Protein 6TCB (pdb70)

Radius of gyration: 16.24 Å; Cα contacts (8 Å, |Δi|>4): 296; chains: 2; bounding box: 42×34×41 Å

Sequence (188 aa):
GHMDELFEEHLEIAKKALFAQRLPYWCDVFLRPADQAFNAYLNARGQASTYLVLEGFFDPVYVPRGCDLDAVRATARARARRLREEAGLGEDALPVLLGHMMDELFEEHLEEIAKALFAQRLPYWCDVFLRPADQAFNAYLNARGQASTYLVLEGFDDPPVVYVPRRGCDLDAVRRRATARARARLREAGLGEDALPVVLL

Solvent-accessible surface area: 9559 Å² total; per-residue (Å²): 128,142,94,84,46,66,22,78,111,29,8,98,81,0,79,65,43,6,79,128,131,42,1,16,34,15,96,81,15,148,59,64,23,15,4,31,0,2,61,48,0,25,88,125,62,35,52,4,4,0,0,5,1,82,3,154,6,16,0,0,0,5,110,66,5,75,0,41,36,0,20,36,0,0,69,29,6,12,174,62,77,126,79,64,73,48,86,115,70,7,34,60,60,141,79,145,83,80,98,43,27,84,116,26,3,107,86,0,71,68,44,12,69,131,132,64,1,19,32,7,79,72,3,79,101,61,21,2,32,46,0,1,20,49,0,37,84,114,64,44,48,6,6,0,0,15,41,130,42,108,16,5,0,0,0,5,138,64,4,69,0,35,31,0,48,49,0,6,48,28,9,45,180,69,67,147,86,65,81,46,71,114,69,10,36,65,67,130

Organism: Pseudomonas aeruginosa (strain ATCC 15692 / DSM 22644 / CIP 104116 / JCM 14847 / LMG 12228 / 1C / PRS 101 / PAO1) (NCBI:txid208964)

Secondary structure (DSSP, 8-state):
--HHHHHHHHHHHHHHHHTTT--EE-----TTHHHHHHHHHHHTT--EEEEEETTTEEEEEETTS-HHHHHHHHHHHHHHHHTT--GGGS-S--/-HHHHHHHHHHHHHHHHHTTT--EE---SPTTHHHHHHHHHHHTT--EEEEE-SSS--EEEETTS-HHHHHHHHHHHHHHHHTT--GGGS-S--

Foldseek 3Di:
DDPVVVLVVVLVVQVVQVVVQFKAWDQPDDPPVLVVSQVVCVVVPFNWDWDAEPNHTIITGGPVHDVVQVNVQVVQQVVVVVVPDDPVPRDRTD/DVVVVVLVVVLVVCVVCVVVQFKDFDQPDDPPVLVVSLVVNVVVPFAWDWDDDPDRTTITGGPPHDVVQQVVQVVQQVVVVVVPDDPVPGDRTD

Nearest PDB structures (foldseek):
  6tcb-assembly1_B  TM=1.011E+00  e=1.787E-17  Pseudomonas aeruginosa PAO1
  3cuq-assembly1_B  TM=4.338E-01  e=1.292E-01  Homo sapiens
  7k55-assembly1_M  TM=5.202E-01  e=7.194E+00  Escherichia coli K-12
  2j3m-assembly1_A  TM=2.482E-01  e=8.826E+00  Enterococcus faecalis
  6tcb-assembly1_B  TM=9.597E-01  e=5.525E-16  Pseudomonas aeruginosa PAO1

Structure (mmCIF, N/CA/C/O backbone):
data_6TCB
#
_entry.id   6TCB
#
_cell.length_a   33.004
_cell.length_b   33.028
_cell.length_c   41.338
_cell.angle_alpha   93.920
_cell.angle_beta   103.170
_cell.angle_gamma   118.330
#
_symmetry.space_group_name_H-M   'P 1'
#
loop_
_entity.id
_entity.type
_entity.pdbx_description
1 polymer 'Uncharacterized protein PA2723'
2 non-polymer 'CALCIUM ION'
3 water water
#
loop_
_atom_site.group_PDB
_atom_site.id
_atom_site.type_symbol
_atom_site.label_atom_id
_atom_site.label_alt_id
_atom_site.label_comp_id
_atom_site.label_asym_id
_atom_site.label_entity_id
_atom_site.label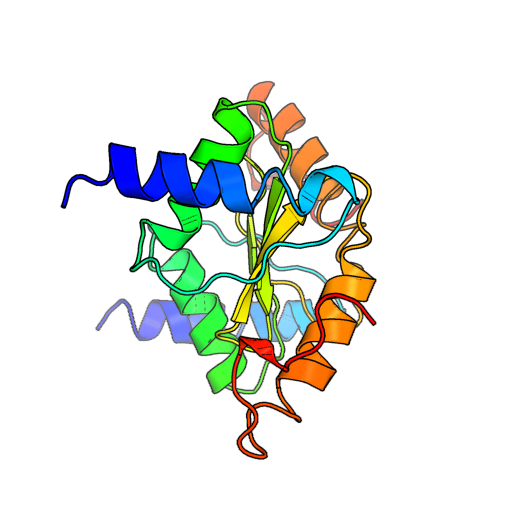_seq_id
_atom_site.pdbx_PDB_ins_code
_atom_site.Cartn_x
_atom_site.Cartn_y
_atom_site.Cartn_z
_atom_site.occupancy
_atom_site.B_iso_or_equiv
_atom_site.auth_seq_id
_atom_site.auth_comp_id
_atom_site.auth_asym_id
_atom_site.auth_atom_id
_atom_site.pdbx_PDB_model_num
ATOM 1 N N . GLY A 1 1 ? 9.175 24.927 4.383 1.00 22.00 -1 GLY A N 1
ATOM 2 C CA . GLY A 1 1 ? 7.919 24.678 3.618 1.00 18.04 -1 GLY A CA 1
ATOM 3 C C . GLY A 1 1 ? 6.679 25.068 4.393 1.00 16.54 -1 GLY A C 1
ATOM 4 O O . GLY A 1 1 ? 6.731 25.233 5.605 1.00 17.42 -1 GLY A O 1
ATOM 10 N N . HIS A 1 2 ? 5.567 25.226 3.686 1.00 16.90 0 HIS A N 1
ATOM 11 C CA . HIS A 1 2 ? 4.309 25.535 4.334 1.00 18.05 0 HIS A CA 1
ATOM 12 C C . HIS A 1 2 ? 3.708 24.282 4.950 1.00 15.95 0 HIS A C 1
ATOM 13 O O . HIS A 1 2 ? 3.675 23.207 4.337 1.00 15.03 0 HIS A O 1
ATOM 27 N N . MET A 1 3 ? 3.190 24.434 6.157 1.00 14.44 1 MET A N 1
ATOM 28 C CA . MET A 1 3 ? 2.531 23.311 6.798 1.00 14.36 1 MET A CA 1
ATOM 29 C C . MET A 1 3 ? 1.261 22.918 6.066 1.00 14.29 1 MET A C 1
ATOM 30 O O . MET A 1 3 ? 0.873 21.744 6.092 1.00 13.28 1 MET A O 1
ATOM 44 N N . ASP A 1 4 ? 0.568 23.878 5.450 1.00 16.23 2 ASP A N 1
ATOM 45 C CA . ASP A 1 4 ? -0.656 23.524 4.741 1.00 20.55 2 ASP A CA 1
ATOM 46 C C . ASP A 1 4 ? -0.360 22.510 3.643 1.00 17.47 2 ASP A C 1
ATOM 47 O O . ASP A 1 4 ? -1.086 21.523 3.495 1.00 16.34 2 ASP A O 1
ATOM 56 N N . GLU A 1 5 ? 0.737 22.704 2.906 1.00 16.69 3 GLU A N 1
ATOM 57 C CA . GLU A 1 5 ? 1.086 21.794 1.816 1.00 15.61 3 GLU A CA 1
ATOM 58 C C . GLU A 1 5 ? 1.545 20.444 2.350 1.00 13.38 3 GLU A C 1
ATOM 59 O O . GLU A 1 5 ? 1.209 19.397 1.783 1.00 12.93 3 GLU A O 1
ATOM 63 N N . LEU A 1 6 ? 2.306 20.444 3.446 1.00 12.09 4 LEU A N 1
ATOM 64 C CA . LEU A 1 6 ? 2.734 19.190 4.057 1.00 12.20 4 LEU A CA 1
ATOM 65 C C . LEU A 1 6 ? 1.528 18.378 4.505 1.00 11.34 4 LEU A C 1
ATOM 66 O O . LEU A 1 6 ? 1.435 17.172 4.239 1.00 11.69 4 LEU A O 1
ATOM 82 N N . PHE A 1 7 ? 0.586 19.034 5.180 1.00 10.24 5 PHE A N 1
ATOM 83 C CA . PHE A 1 7 ? -0.624 18.352 5.622 1.00 9.39 5 PHE A CA 1
ATOM 84 C C . PHE A 1 7 ? -1.470 17.897 4.437 1.00 9.99 5 PHE A C 1
ATOM 85 O O . PHE A 1 7 ? -2.015 16.788 4.451 1.00 10.08 5 PHE A O 1
ATOM 102 N N . GLU A 1 8 ? -1.567 18.712 3.388 1.00 10.29 6 GLU A N 1
ATOM 103 C CA . GLU A 1 8 ? -2.366 18.311 2.234 1.00 12.63 6 GLU A CA 1
ATOM 104 C C . GLU A 1 8 ? -1.800 17.066 1.566 1.00 11.18 6 GLU A C 1
ATOM 105 O O . GLU A 1 8 ? -2.548 16.151 1.193 1.00 11.54 6 GLU A O 1
ATOM 117 N N . GLU A 1 9 ? -0.485 17.016 1.379 1.00 10.48 7 GLU A N 1
ATOM 118 C CA . GLU A 1 9 ? 0.090 15.874 0.687 1.00 10.34 7 GLU A CA 1
ATOM 119 C C . GLU A 1 9 ? 0.024 14.620 1.545 1.00 10.02 7 GLU A C 1
ATOM 120 O O . GLU A 1 9 ? -0.234 13.526 1.033 1.00 10.56 7 GLU A O 1
ATOM 132 N N . HIS A 1 10 ? 0.271 14.745 2.850 1.00 9.57 8 HIS A N 1
ATOM 133 C CA . HIS A 1 10 ? 0.127 13.584 3.726 1.00 8.86 8 HIS A CA 1
ATOM 134 C C . HIS A 1 10 ? -1.325 13.152 3.853 1.00 9.09 8 HIS A C 1
ATOM 135 O O . HIS A 1 10 ? -1.587 11.961 4.037 1.00 9.21 8 HIS A O 1
ATOM 149 N N . LEU A 1 11 ? -2.275 14.074 3.688 1.00 8.69 9 LEU A N 1
ATOM 150 C CA . LEU A 1 11 ? -3.677 13.670 3.620 1.00 10.17 9 LEU A CA 1
ATOM 151 C C . LEU A 1 11 ? -3.915 12.771 2.414 1.00 10.50 9 LEU A C 1
ATOM 152 O O . LEU A 1 11 ? -4.670 11.798 2.495 1.00 9.40 9 LEU A O 1
ATOM 168 N N . GLU A 1 12 ? -3.284 13.082 1.280 1.00 11.07 10 GLU A N 1
ATOM 169 C CA . GLU A 1 12 ? -3.479 12.261 0.089 1.00 11.45 10 GLU A CA 1
ATOM 170 C C . GLU A 1 12 ? -2.894 10.869 0.284 1.00 10.75 10 GLU A C 1
ATOM 171 O O . GLU A 1 12 ? -3.471 9.873 -0.158 1.00 10.91 10 GLU A O 1
ATOM 183 N N . ILE A 1 13 ? -1.767 10.773 0.983 1.00 10.40 11 ILE A N 1
ATOM 184 C CA . ILE A 1 13 ? -1.224 9.465 1.319 1.00 10.58 11 ILE A CA 1
ATOM 185 C C . ILE A 1 13 ? -2.175 8.713 2.243 1.00 10.02 11 ILE A C 1
ATOM 186 O O . ILE A 1 13 ? -2.506 7.542 2.016 1.00 10.15 11 ILE A O 1
ATOM 202 N N . ALA A 1 14 ? -2.619 9.377 3.312 1.00 8.90 12 ALA A N 1
ATOM 203 C CA . ALA A 1 14 ? -3.576 8.771 4.225 1.00 8.65 12 ALA A CA 1
ATOM 204 C C . ALA A 1 14 ? -4.816 8.281 3.492 1.00 9.61 12 ALA A C 1
ATOM 205 O O . ALA A 1 14 ? -5.282 7.165 3.729 1.00 10.10 12 ALA A O 1
ATOM 212 N N . LYS A 1 15 ? -5.356 9.090 2.580 1.00 10.35 13 LYS A N 1
ATOM 213 C CA A LYS A 1 15 ? -6.562 8.688 1.863 0.46 12.49 13 LYS A CA 1
ATOM 214 C CA B LYS A 1 15 ? -6.564 8.685 1.867 0.54 12.56 13 LYS A CA 1
ATOM 215 C C . LYS A 1 15 ? -6.339 7.402 1.079 1.00 11.95 13 LYS A C 1
ATOM 216 O O . LYS A 1 15 ? -7.236 6.551 1.000 1.00 12.93 13 LYS A O 1
ATOM 253 N N . ALA A 1 16 ? -5.153 7.240 0.488 1.00 11.70 14 ALA A N 1
ATOM 254 C CA . ALA A 1 16 ? -4.890 6.025 -0.281 1.00 13.42 14 ALA A CA 1
ATOM 255 C C . ALA A 1 16 ? -4.927 4.795 0.611 1.00 13.46 14 ALA A C 1
ATOM 256 O O . ALA A 1 16 ? -5.401 3.730 0.199 1.00 16.06 14 ALA A O 1
ATOM 263 N N . LEU A 1 17 ? -4.406 4.911 1.826 1.00 10.50 15 LEU A N 1
ATOM 264 C CA . LEU A 1 17 ? -4.438 3.793 2.755 1.00 10.64 15 LEU A CA 1
ATOM 265 C C . LEU A 1 17 ? -5.821 3.621 3.364 1.00 10.45 15 LEU A C 1
ATOM 266 O O . LEU A 1 17 ? -6.311 2.493 3.513 1.00 10.34 15 LEU A O 1
ATOM 282 N N . PHE A 1 18 ? -6.464 4.731 3.712 1.00 10.10 16 PHE A N 1
ATOM 283 C CA . PHE A 1 18 ? -7.766 4.657 4.353 1.00 10.36 16 PHE A CA 1
ATOM 284 C C . PHE A 1 18 ? -8.800 4.048 3.413 1.00 11.10 16 PHE A C 1
ATOM 285 O O . PHE A 1 18 ? -9.779 3.454 3.871 1.00 12.20 16 PHE A O 1
ATOM 302 N N . ALA A 1 19 ? -8.607 4.196 2.101 1.00 10.90 17 ALA A N 1
ATOM 303 C CA . ALA A 1 19 ? -9.535 3.602 1.150 1.00 13.27 17 ALA A CA 1
ATOM 304 C C . ALA A 1 19 ? -9.565 2.090 1.264 1.00 14.08 17 ALA A C 1
ATOM 305 O O . ALA A 1 19 ? -10.541 1.480 0.832 1.00 15.80 17 ALA A O 1
ATOM 312 N N . GLN A 1 20 ? -8.502 1.480 1.790 1.00 11.99 18 GLN A N 1
ATOM 313 C CA . GLN A 1 20 ? -8.410 0.049 2.057 1.00 12.20 18 GLN A CA 1
ATOM 314 C C . GLN A 1 20 ? -8.598 -0.262 3.538 1.00 12.18 18 GLN A C 1
ATOM 315 O O . GLN A 1 20 ? -8.330 -1.391 3.972 1.00 12.50 18 GLN A O 1
ATOM 329 N N . ARG A 1 21 ? -9.047 0.724 4.316 1.00 10.76 19 ARG A N 1
ATOM 330 C CA . ARG A 1 21 ? -9.178 0.613 5.773 1.00 11.50 19 ARG A CA 1
ATOM 331 C C . ARG A 1 21 ? -7.869 0.186 6.431 1.00 11.46 19 ARG A C 1
ATOM 332 O O . ARG A 1 21 ? -7.851 -0.534 7.434 1.00 12.77 19 ARG A O 1
ATOM 353 N N . LEU A 1 22 ? -6.755 0.676 5.876 1.00 10.14 20 LEU A N 1
ATOM 354 C CA . LEU A 1 22 ? -5.449 0.422 6.453 1.00 9.54 20 LEU A CA 1
ATOM 355 C C . LEU A 1 22 ? -4.995 1.615 7.281 1.00 8.55 20 LEU A C 1
ATOM 356 O O . LEU A 1 22 ? -5.294 2.767 6.941 1.00 9.53 20 LEU A O 1
ATOM 372 N N . PRO A 1 23 ? -4.232 1.380 8.344 1.00 8.52 21 PRO A N 1
ATOM 373 C CA . PRO A 1 23 ? -3.675 2.496 9.114 1.00 9.03 21 PRO A CA 1
ATOM 374 C C . PRO A 1 23 ? -2.541 3.174 8.357 1.00 8.83 21 PRO A C 1
ATOM 375 O O . PRO A 1 23 ? -1.894 2.579 7.489 1.00 8.60 21 PRO A O 1
ATOM 386 N N . TYR A 1 24 ? -2.299 4.441 8.710 1.00 7.89 22 TYR A N 1
ATOM 387 C CA . TYR A 1 24 ? -1.206 5.242 8.154 1.00 7.52 22 TYR A CA 1
ATOM 388 C C . TYR A 1 24 ? -0.154 5.470 9.236 1.00 7.83 22 TYR A C 1
ATOM 389 O O . TYR A 1 24 ? -0.312 6.336 10.108 1.00 7.98 22 TYR A O 1
ATOM 407 N N . TRP A 1 25 ? 0.917 4.680 9.178 1.00 7.99 23 TRP A N 1
ATOM 408 C CA . TRP A 1 25 ? 2.060 4.860 10.064 1.00 8.31 23 TRP A CA 1
ATOM 409 C C . TRP A 1 25 ? 2.888 6.012 9.522 1.00 8.70 23 TRP A C 1
ATOM 410 O O . TRP A 1 25 ? 3.381 5.949 8.388 1.00 10.91 23 TRP A O 1
ATOM 431 N N . CYS A 1 26 ? 3.032 7.071 10.304 1.00 8.95 24 CYS A N 1
ATOM 432 C CA . CYS A 1 26 ? 3.707 8.266 9.809 1.00 9.41 24 CYS A CA 1
ATOM 433 C C . CYS A 1 26 ? 4.274 9.022 10.987 1.00 9.80 24 CYS A C 1
ATOM 434 O O . CYS A 1 26 ? 3.513 9.460 11.854 1.00 10.88 24 CYS A O 1
ATOM 442 N N . ASP A 1 27 ? 5.596 9.216 10.998 1.00 11.93 25 ASP A N 1
ATOM 443 C CA . ASP A 1 27 ? 6.282 9.872 12.104 1.00 13.92 25 ASP A CA 1
ATOM 444 C C . ASP A 1 27 ? 7.028 11.131 11.666 1.00 15.39 25 ASP A C 1
ATOM 445 O O . ASP A 1 27 ? 7.909 11.604 12.392 1.00 18.35 25 ASP A O 1
ATOM 454 N N . VAL A 1 28 ? 6.662 11.707 10.517 1.00 13.61 26 VAL A N 1
ATOM 455 C CA . VAL A 1 28 ? 7.424 12.822 9.952 1.00 15.00 26 VAL A CA 1
ATOM 456 C C . VAL A 1 28 ? 7.201 14.121 10.718 1.00 14.97 26 VAL A C 1
ATOM 457 O O . VAL A 1 28 ? 8.059 15.010 10.687 1.00 18.52 26 VAL A O 1
ATOM 470 N N . PHE A 1 29 ? 6.059 14.276 11.382 1.00 12.43 27 PHE A N 1
ATOM 471 C CA . PHE A 1 29 ? 5.697 15.542 11.990 1.00 12.46 27 PHE A CA 1
ATOM 472 C C . PHE A 1 29 ? 6.391 15.713 13.328 1.00 14.61 27 PHE A C 1
ATOM 473 O O . PHE A 1 29 ? 6.638 14.748 14.054 1.00 15.79 27 PHE A O 1
ATOM 490 N N . LEU A 1 30 ? 6.706 16.953 13.647 1.00 15.71 28 LEU A N 1
ATOM 491 C CA . LEU A 1 30 ? 7.182 17.277 14.979 1.00 17.78 28 LEU A CA 1
ATOM 492 C C . LEU A 1 30 ? 5.984 17.500 15.896 1.00 14.84 28 LEU A C 1
ATOM 493 O O . LEU A 1 30 ? 4.825 17.440 15.479 1.00 15.52 28 LEU A O 1
ATOM 509 N N . ARG A 1 31 ? 6.266 17.703 17.163 1.00 13.38 29 ARG A N 1
ATOM 510 C CA . ARG A 1 31 ? 5.212 17.999 18.119 1.00 14.27 29 ARG A CA 1
ATOM 511 C C . ARG A 1 31 ? 4.950 19.499 18.126 1.00 15.39 29 ARG A C 1
ATOM 512 O O . ARG A 1 31 ? 5.899 20.285 18.113 1.00 18.75 29 ARG A O 1
ATOM 516 N N . PRO A 1 32 ? 3.684 19.950 18.156 1.00 14.29 30 PRO A N 1
ATOM 517 C CA . PRO A 1 32 ? 2.421 19.215 18.285 1.00 13.12 30 PRO A CA 1
ATOM 518 C C . PRO A 1 32 ? 1.734 18.903 16.958 1.00 10.65 30 PRO A C 1
ATOM 519 O O . PRO A 1 32 ? 0.601 18.435 16.950 1.00 10.94 30 PRO A O 1
ATOM 530 N N . ALA A 1 33 ? 2.422 19.153 15.840 1.00 10.85 31 ALA A N 1
ATOM 531 C CA . ALA A 1 33 ? 1.825 18.882 14.540 1.00 10.71 31 ALA A CA 1
ATOM 532 C C . ALA A 1 33 ? 1.441 17.413 14.371 1.00 9.83 31 ALA A C 1
ATOM 533 O O . ALA A 1 33 ? 0.497 17.105 13.631 1.00 10.36 31 ALA A O 1
ATOM 540 N N . ASP A 1 34 ? 2.159 16.495 15.020 1.00 9.38 32 ASP A N 1
ATOM 541 C CA . ASP A 1 34 ? 1.806 15.080 14.930 1.00 9.55 32 ASP A CA 1
ATOM 542 C C . ASP A 1 34 ? 0.370 14.834 15.384 1.00 9.28 32 ASP A C 1
ATOM 543 O O . ASP A 1 34 ? -0.407 14.154 14.702 1.00 9.19 32 ASP A O 1
ATOM 552 N N . GLN A 1 35 ? -0.016 15.413 16.517 1.00 8.59 33 GLN A N 1
ATOM 553 C CA . GLN A 1 35 ? -1.385 15.258 16.997 1.00 9.35 33 GLN A CA 1
ATOM 554 C C . GLN A 1 35 ? -2.355 16.071 16.153 1.00 9.47 33 GLN A C 1
ATOM 555 O O . GLN A 1 35 ? -3.481 15.628 15.880 1.00 10.10 33 GLN A O 1
ATOM 569 N N . ALA A 1 36 ? -1.929 17.256 15.721 1.00 8.86 34 ALA A N 1
ATOM 570 C CA . ALA A 1 36 ? -2.799 18.127 14.946 1.00 9.43 34 ALA A CA 1
ATOM 571 C C . ALA A 1 36 ? -3.153 17.509 13.608 1.00 9.31 34 ALA A C 1
ATOM 572 O O . ALA A 1 36 ? -4.239 17.767 13.080 1.00 10.09 34 ALA A O 1
ATOM 579 N N . PHE A 1 37 ? -2.263 16.688 13.042 1.00 8.68 35 PHE A N 1
ATOM 580 C CA . PHE A 1 37 ? -2.609 16.035 11.785 1.00 8.58 35 PHE A CA 1
ATOM 581 C C . PHE A 1 37 ? -3.880 15.205 11.927 1.00 8.37 35 PHE A C 1
ATOM 582 O O . PHE A 1 37 ? -4.644 15.080 10.967 1.00 8.68 35 PHE A O 1
ATOM 599 N N . ASN A 1 38 ? -4.134 14.630 13.109 1.00 7.76 36 ASN A N 1
ATOM 600 C CA . ASN A 1 38 ? -5.377 13.885 13.266 1.00 8.46 36 ASN A CA 1
ATOM 601 C C . ASN A 1 38 ? -6.591 14.803 13.184 1.00 8.96 36 ASN A C 1
ATOM 602 O O . ASN A 1 38 ? -7.626 14.426 12.617 1.00 9.18 36 ASN A O 1
ATOM 613 N N . ALA A 1 39 ? -6.475 16.019 13.719 1.00 9.44 37 ALA A N 1
ATOM 614 C CA . ALA A 1 39 ? -7.564 16.983 13.585 1.00 10.49 37 ALA A CA 1
ATOM 615 C C . ALA A 1 39 ? -7.771 17.370 12.127 1.00 10.68 37 ALA A C 1
ATOM 616 O O . ALA A 1 39 ? -8.908 17.579 11.687 1.00 11.23 37 ALA A O 1
ATOM 623 N N . TYR A 1 40 ? -6.676 17.477 11.366 1.00 10.20 38 TYR A N 1
ATOM 624 C CA . TYR A 1 40 ? -6.748 17.798 9.949 1.00 9.68 38 TYR A CA 1
ATOM 625 C C . TYR A 1 40 ? -7.473 16.702 9.185 1.00 9.25 38 TYR A C 1
ATOM 626 O O . TYR A 1 40 ? -8.378 16.974 8.390 1.00 9.31 38 TYR A O 1
ATOM 644 N N . LEU A 1 41 ? -7.076 15.447 9.409 1.00 8.50 39 LEU A N 1
ATOM 645 C CA . LEU A 1 41 ? -7.756 14.330 8.760 1.00 8.69 39 LEU A CA 1
ATOM 646 C C . LEU A 1 41 ? -9.256 14.369 9.033 1.00 8.93 39 LEU A C 1
ATOM 647 O O . LEU A 1 41 ? -10.073 14.285 8.111 1.00 9.16 39 LEU A O 1
ATOM 663 N N . ASN A 1 42 ? -9.638 14.529 10.300 1.00 9.70 40 ASN A N 1
ATOM 664 C CA . ASN A 1 42 ? -11.058 14.522 10.646 1.00 10.68 40 ASN A CA 1
ATOM 665 C C . ASN A 1 42 ? -11.785 15.713 10.039 1.00 12.28 40 ASN A C 1
ATOM 666 O O . ASN A 1 42 ? -12.905 15.569 9.540 1.00 13.71 40 ASN A O 1
ATOM 677 N N . ALA A 1 43 ? -11.161 16.888 10.042 1.00 11.42 41 ALA A N 1
ATOM 678 C CA . ALA A 1 43 ? -11.813 18.053 9.455 1.00 13.13 41 ALA A CA 1
ATOM 679 C C . ALA A 1 43 ? -12.029 17.889 7.959 1.00 15.33 41 ALA A C 1
ATOM 680 O O . ALA A 1 43 ? -13.024 18.394 7.420 1.00 17.32 41 ALA A O 1
ATOM 687 N N . ARG A 1 44 ? -11.110 17.201 7.269 1.00 15.15 42 ARG A N 1
ATOM 688 C CA . ARG A 1 44 ? -11.175 17.018 5.830 1.00 16.16 42 ARG A CA 1
ATOM 689 C C . ARG A 1 44 ? -11.975 15.780 5.430 1.00 17.42 42 ARG A C 1
ATOM 690 O O . ARG A 1 44 ? -11.920 15.371 4.264 1.00 22.51 42 ARG A O 1
ATOM 711 N N . GLY A 1 45 ? -12.689 15.160 6.369 1.00 16.16 43 GLY A N 1
ATOM 712 C CA . GLY A 1 45 ? -13.625 14.103 6.047 1.00 17.17 43 GLY A CA 1
ATOM 713 C C . GLY A 1 45 ? -13.075 12.698 6.113 1.00 16.61 43 GLY A C 1
ATOM 714 O O . GLY A 1 45 ? -13.728 11.770 5.617 1.00 18.12 43 GLY A O 1
ATOM 718 N N . GLN A 1 46 ? -11.915 12.511 6.718 1.00 14.76 44 GLN A N 1
ATOM 719 C CA . GLN A 1 46 ? -11.258 11.216 6.836 1.00 15.83 44 GLN A CA 1
ATOM 720 C C . GLN A 1 46 ? -11.248 10.857 8.314 1.00 17.02 44 GLN A C 1
ATOM 721 O O . GLN A 1 46 ? -10.313 11.204 9.037 1.00 17.19 44 GLN A O 1
ATOM 735 N N . ALA A 1 47 ? -12.298 10.162 8.758 1.00 15.75 45 ALA A N 1
ATOM 736 C CA . ALA A 1 47 ? -12.444 9.822 10.166 1.00 14.41 45 ALA A CA 1
ATOM 737 C C . ALA A 1 47 ? -11.248 9.011 10.632 1.00 13.05 45 ALA A C 1
ATOM 738 O O . ALA A 1 47 ? -10.907 7.986 10.035 1.00 14.99 45 ALA A O 1
ATOM 745 N N . SER A 1 48 ? -10.608 9.474 11.701 1.00 10.10 46 SER A N 1
ATOM 746 C CA . SER A 1 48 ? -9.331 8.917 12.113 1.00 10.11 46 SER A CA 1
ATOM 747 C C . SER A 1 48 ? -9.137 9.003 13.615 1.00 9.76 46 SER A C 1
ATOM 748 O O . SER A 1 48 ? -9.490 10.003 14.246 1.00 9.96 46 SER A O 1
ATOM 756 N N . THR A 1 49 ? -8.536 7.947 14.157 1.00 8.85 47 THR A N 1
ATOM 757 C CA . THR A 1 49 ? -8.057 7.896 15.533 1.00 9.01 47 THR A CA 1
ATOM 758 C C . THR A 1 49 ? -6.534 7.914 15.529 1.00 8.18 47 THR A C 1
ATOM 759 O O . THR A 1 49 ? -5.898 7.138 14.809 1.00 8.76 47 THR A O 1
ATOM 770 N N . TYR A 1 50 ? -5.947 8.768 16.350 1.00 8.39 48 TYR A N 1
ATOM 771 C CA . TYR A 1 50 ? -4.502 8.841 16.482 1.00 7.29 48 TYR A CA 1
ATOM 772 C C . TYR A 1 50 ? -4.060 7.970 17.640 1.00 7.88 48 TYR A C 1
ATOM 773 O O . TYR A 1 50 ? -4.637 8.048 18.733 1.00 9.39 48 TYR A O 1
ATOM 791 N N . LEU A 1 51 ? -3.057 7.134 17.399 1.00 7.37 49 LEU A N 1
ATOM 792 C CA . LEU A 1 51 ? -2.446 6.340 18.448 1.00 7.26 49 LEU A CA 1
ATOM 793 C C . LEU A 1 51 ? -0.939 6.571 18.436 1.00 8.12 49 LEU A C 1
ATOM 794 O O . LEU A 1 51 ? -0.330 6.760 17.377 1.00 9.05 49 LEU A O 1
ATOM 810 N N . VAL A 1 52 ? -0.326 6.536 19.607 1.00 9.05 50 VAL A N 1
ATOM 811 C CA . VAL A 1 52 ? 1.116 6.367 19.700 1.00 9.09 50 VAL A CA 1
ATOM 812 C C . VAL A 1 52 ? 1.353 5.061 20.432 1.00 8.26 50 VAL A C 1
ATOM 813 O O . VAL A 1 52 ? 0.885 4.884 21.566 1.00 8.45 50 VAL A O 1
ATOM 826 N N . LEU A 1 53 ? 2.048 4.148 19.773 1.00 8.63 51 LEU A N 1
ATOM 827 C CA . LEU A 1 53 ? 2.249 2.794 20.241 1.00 9.49 51 LEU A CA 1
ATOM 828 C C . LEU A 1 53 ? 3.723 2.547 20.535 1.00 10.88 51 LEU A C 1
ATOM 829 O O . LEU A 1 53 ? 4.613 3.152 19.928 1.00 11.49 51 LEU A O 1
ATOM 845 N N . GLU A 1 54 ? 3.969 1.667 21.498 1.00 11.22 52 GLU A N 1
ATOM 846 C CA . GLU A 1 54 ? 5.327 1.300 21.891 1.00 13.15 52 GLU A CA 1
ATOM 847 C C . GLU A 1 54 ? 6.159 2.522 22.262 1.00 15.29 52 GLU A C 1
ATOM 848 O O . GLU A 1 54 ? 7.383 2.529 22.107 1.00 19.70 52 GLU A O 1
ATOM 860 N N . GLY A 1 55 ? 5.503 3.567 22.761 1.00 12.92 53 GLY A N 1
ATOM 861 C CA . GLY A 1 55 ? 6.170 4.763 23.208 1.00 13.39 53 GLY A CA 1
ATOM 862 C C . GLY A 1 55 ? 6.421 5.820 22.151 1.00 14.86 53 GLY A C 1
ATOM 863 O O . GLY A 1 55 ? 6.400 7.017 22.476 1.00 18.44 53 GLY A O 1
ATOM 867 N N A PHE A 1 56 ? 6.691 5.409 20.904 0.58 13.61 54 PHE A N 1
ATOM 868 N N B PHE A 1 56 ? 6.605 5.427 20.896 0.42 13.55 54 PHE A N 1
ATOM 869 C CA A PHE A 1 56 ? 7.170 6.325 19.874 0.58 15.18 54 PHE A CA 1
ATOM 870 C CA B PHE A 1 56 ? 7.093 6.391 19.918 0.42 15.01 54 PHE A CA 1
ATOM 871 C C A PHE A 1 56 ? 6.868 5.859 18.449 0.58 13.48 54 PHE A C 1
ATOM 872 C C B PHE A 1 56 ? 6.656 6.118 18.486 0.42 13.83 54 PHE A C 1
ATOM 873 O O A PHE A 1 56 ? 7.640 6.149 17.524 0.58 15.61 54 PHE A O 1
ATOM 874 O O B PHE A 1 56 ? 7.154 6.798 17.579 0.42 15.72 54 PHE A O 1
ATOM 907 N N . ASP A 1 57 ? 5.760 5.153 18.244 1.00 11.27 55 ASP A N 1
ATOM 908 C CA . ASP A 1 57 ? 5.362 4.745 16.898 1.00 9.71 55 ASP A CA 1
ATOM 909 C C . ASP A 1 57 ? 3.967 5.300 16.612 1.00 9.30 55 ASP A C 1
ATOM 910 O O . ASP A 1 57 ? 2.960 4.698 17.016 1.00 10.50 55 ASP A O 1
ATOM 920 N N . PRO A 1 58 ? 3.856 6.451 15.946 1.00 8.38 56 PRO A N 1
ATOM 921 C CA . PRO A 1 58 ? 2.552 7.083 15.725 1.00 8.80 56 PRO A CA 1
ATOM 922 C C . PRO A 1 58 ? 1.841 6.600 14.472 1.00 7.54 56 PRO A C 1
ATOM 923 O O . PRO A 1 58 ? 2.451 6.260 13.456 1.00 8.56 56 PRO A O 1
ATOM 934 N N . VAL A 1 59 ? 0.516 6.601 14.547 1.00 7.30 57 VAL A N 1
ATOM 935 C CA . VAL A 1 59 ? -0.312 6.055 13.481 1.00 7.10 57 VAL A CA 1
ATOM 936 C C . VAL A 1 59 ? -1.671 6.725 13.511 1.00 7.04 57 VAL A C 1
ATOM 937 O O . VAL A 1 59 ? -2.175 7.101 14.574 1.00 8.25 57 VAL A O 1
ATOM 950 N N . TYR A 1 60 ? -2.243 6.875 12.321 1.00 7.31 58 TYR A N 1
ATOM 951 C CA . TYR A 1 60 ? -3.561 7.454 12.093 1.00 6.60 58 TYR A CA 1
ATOM 952 C C . TYR A 1 60 ? -4.425 6.329 11.543 1.00 6.25 58 TYR A C 1
ATOM 953 O O . TYR A 1 60 ? -4.103 5.761 10.496 1.00 7.98 58 TYR A O 1
ATOM 971 N N . VAL A 1 61 ? -5.458 5.957 12.280 1.00 7.36 59 VAL A N 1
ATOM 972 C CA . VAL A 1 61 ? -6.210 4.729 12.032 1.00 7.64 59 VAL A CA 1
ATOM 973 C C . VAL A 1 61 ? -7.611 5.097 11.560 1.00 7.54 59 VAL A C 1
ATOM 974 O O . VAL A 1 61 ? -8.350 5.760 12.303 1.00 8.72 59 VAL A O 1
ATOM 987 N N . PRO A 1 62 ? -8.028 4.660 10.374 1.00 7.94 60 PRO A N 1
ATOM 988 C CA . PRO A 1 62 ? -9.374 4.985 9.901 1.00 9.20 60 PRO A CA 1
ATOM 989 C C . PRO A 1 62 ? -10.439 4.200 10.657 1.00 10.40 60 PRO A C 1
ATOM 990 O O . PRO A 1 62 ? -10.207 3.094 11.148 1.00 10.19 60 PRO A O 1
ATOM 1001 N N . ARG A 1 63 ? -11.632 4.783 10.743 1.00 12.25 61 ARG A N 1
ATOM 1002 C CA . ARG A 1 63 ? -12.794 4.016 11.184 1.00 15.74 61 ARG A CA 1
ATOM 1003 C C . ARG A 1 63 ? -12.952 2.781 10.299 1.00 15.09 61 ARG A C 1
ATOM 1004 O O . ARG A 1 63 ? -12.741 2.833 9.088 1.00 15.39 61 ARG A O 1
ATOM 1014 N N . GLY A 1 64 ? -13.244 1.637 10.913 1.00 16.60 62 GLY A N 1
ATOM 1015 C CA . GLY A 1 64 ? -13.306 0.388 10.182 1.00 17.43 62 GLY A CA 1
ATOM 1016 C C . GLY A 1 64 ? -12.037 -0.428 10.225 1.00 17.63 62 GLY A C 1
ATOM 1017 O O . GLY A 1 64 ? -11.990 -1.512 9.619 1.00 20.71 62 GLY A O 1
ATOM 1021 N N . CYS A 1 65 ? -11.007 0.070 10.903 1.00 14.56 63 CYS A N 1
ATOM 1022 C CA . CYS A 1 65 ? 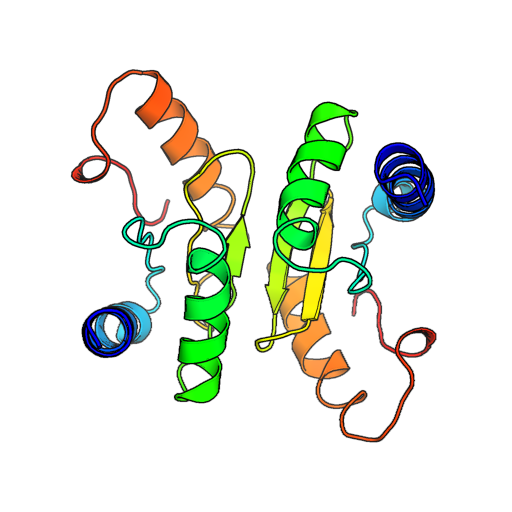-9.796 -0.680 11.183 1.00 13.29 63 CYS A CA 1
ATOM 1023 C C . CYS A 1 65 ? -9.701 -0.928 12.680 1.00 12.90 63 CYS A C 1
ATOM 1024 O O . CYS A 1 65 ? -9.885 -0.006 13.482 1.00 13.18 63 CYS A O 1
ATOM 1032 N N . ASP A 1 66 ? -9.425 -2.171 13.046 1.00 11.20 64 ASP A N 1
ATOM 1033 C CA . ASP A 1 66 ? -9.465 -2.615 14.431 1.00 11.12 64 ASP A CA 1
ATOM 1034 C C . ASP A 1 66 ? -8.252 -2.090 15.184 1.00 10.22 64 ASP A C 1
ATOM 1035 O O . ASP A 1 66 ? -7.109 -2.361 14.800 1.00 10.36 64 ASP A O 1
ATOM 1044 N N . LEU A 1 67 ? -8.495 -1.385 16.285 1.00 9.85 65 LEU A N 1
ATOM 1045 C CA . LEU A 1 67 ? -7.388 -0.743 16.987 1.00 9.47 65 LEU A CA 1
ATOM 1046 C C . LEU A 1 67 ? -6.521 -1.757 17.715 1.00 9.73 65 LEU A C 1
ATOM 1047 O O . LEU A 1 67 ? -5.299 -1.582 17.807 1.00 9.39 65 LEU A O 1
ATOM 1063 N N . ASP A 1 68 ? -7.126 -2.815 18.257 1.00 9.97 66 ASP A N 1
ATOM 1064 C CA . ASP A 1 68 ? -6.317 -3.846 18.902 1.00 10.00 66 ASP A CA 1
ATOM 1065 C C . ASP A 1 68 ? -5.382 -4.511 17.899 1.00 9.47 66 ASP A C 1
ATOM 1066 O O . ASP A 1 68 ? -4.245 -4.864 18.239 1.00 10.08 66 ASP A O 1
ATOM 1075 N N . ALA A 1 69 ? -5.823 -4.647 16.649 1.00 9.58 67 ALA A N 1
ATOM 1076 C CA . ALA A 1 69 ? -4.962 -5.220 15.626 1.00 9.41 67 ALA A CA 1
ATOM 1077 C C . ALA A 1 69 ? -3.810 -4.282 15.292 1.00 8.38 67 ALA A C 1
ATOM 1078 O O . ALA A 1 69 ? -2.686 -4.739 15.047 1.00 8.79 67 ALA A O 1
ATOM 1085 N N . VAL A 1 70 ? -4.059 -2.967 15.304 1.00 8.39 68 VAL A N 1
ATOM 1086 C CA . VAL A 1 70 ? -2.977 -2.005 15.099 1.00 8.04 68 VAL A CA 1
ATOM 1087 C C . VAL A 1 70 ? -1.954 -2.098 16.228 1.00 7.96 68 VAL A C 1
ATOM 1088 O O . VAL A 1 70 ? -0.744 -2.072 15.988 1.00 7.99 68 VAL A O 1
ATOM 1101 N N . ARG A 1 71 ? -2.420 -2.211 17.474 1.00 8.43 69 ARG A N 1
ATOM 1102 C CA . ARG A 1 71 ? -1.495 -2.373 18.594 1.00 8.61 69 ARG A CA 1
ATOM 1103 C C . ARG A 1 71 ? -0.691 -3.659 18.466 1.00 8.17 69 ARG A C 1
ATOM 1104 O O . ARG A 1 71 ? 0.524 -3.663 18.698 1.00 9.47 69 ARG A O 1
ATOM 1125 N N . ALA A 1 72 ? -1.334 -4.762 18.087 1.00 8.96 70 ALA A N 1
ATOM 1126 C CA . ALA A 1 72 ? -0.577 -5.991 17.876 1.00 9.57 70 ALA A CA 1
ATOM 1127 C C . ALA A 1 72 ? 0.477 -5.793 16.793 1.00 9.04 70 ALA A C 1
ATOM 1128 O O . ALA A 1 72 ? 1.609 -6.280 16.913 1.00 9.76 70 ALA A O 1
ATOM 1135 N N . THR A 1 73 ? 0.120 -5.074 15.725 1.00 8.47 71 THR A N 1
ATOM 1136 C CA . THR A 1 73 ? 1.065 -4.792 14.649 1.00 8.39 71 THR A CA 1
ATOM 1137 C C . THR A 1 73 ? 2.262 -4.006 15.175 1.00 8.36 71 THR A C 1
ATOM 1138 O O . THR A 1 73 ? 3.408 -4.277 14.790 1.00 8.89 71 THR A O 1
ATOM 1149 N N . ALA A 1 74 ? 2.022 -3.045 16.076 1.00 8.52 72 ALA A N 1
ATOM 1150 C CA . ALA A 1 74 ? 3.113 -2.231 16.600 1.00 9.32 72 ALA A CA 1
ATOM 1151 C C . ALA A 1 74 ? 4.118 -3.070 17.371 1.00 9.19 72 ALA A C 1
ATOM 1152 O O . ALA A 1 74 ? 5.315 -2.761 17.371 1.00 9.68 72 ALA A O 1
ATOM 1159 N N . ARG A 1 75 ? 3.655 -4.120 18.056 1.00 9.31 73 ARG A N 1
ATOM 1160 C CA . ARG A 1 75 ? 4.580 -4.995 18.777 1.00 10.24 73 ARG A CA 1
ATOM 1161 C C . ARG A 1 75 ? 5.550 -5.661 17.810 1.00 9.81 73 ARG A C 1
ATOM 1162 O O . ARG A 1 75 ? 6.760 -5.729 18.065 1.00 10.09 73 ARG A O 1
ATOM 1183 N N . ALA A 1 76 ? 5.041 -6.134 16.681 1.00 9.95 74 ALA A N 1
ATOM 1184 C CA . ALA A 1 76 ? 5.903 -6.743 15.677 1.00 9.92 74 ALA A CA 1
ATOM 1185 C C . ALA A 1 76 ? 6.804 -5.713 15.014 1.00 9.53 74 ALA A C 1
ATOM 1186 O O . ALA A 1 76 ? 7.988 -5.976 14.780 1.00 10.12 74 ALA A O 1
ATOM 1193 N N . ARG A 1 77 ? 6.255 -4.545 14.680 1.00 8.70 75 ARG A N 1
ATOM 1194 C CA . ARG A 1 77 ? 7.058 -3.466 14.121 1.00 9.56 75 ARG A CA 1
ATOM 1195 C C . ARG A 1 77 ? 8.228 -3.123 15.033 1.00 10.16 75 ARG A C 1
ATOM 1196 O O . ARG A 1 77 ? 9.338 -2.869 14.557 1.00 9.99 75 ARG A O 1
ATOM 1217 N N . ALA A 1 78 ? 7.999 -3.107 16.349 1.00 10.23 76 ALA A N 1
ATOM 1218 C CA . ALA A 1 78 ? 9.074 -2.743 17.263 1.00 11.14 76 ALA A CA 1
ATOM 1219 C C . ALA A 1 78 ? 10.200 -3.765 17.210 1.00 11.43 76 ALA A C 1
ATOM 1220 O O . ALA A 1 78 ? 11.380 -3.396 17.177 1.00 11.87 76 ALA A O 1
ATOM 1227 N N . ARG A 1 79 ? 9.864 -5.053 17.213 1.00 12.54 77 ARG A N 1
ATOM 1228 C CA A ARG A 1 79 ? 10.909 -6.068 17.127 0.75 15.91 77 ARG A CA 1
ATOM 1229 C CA B ARG A 1 79 ? 10.896 -6.080 17.114 0.25 14.98 77 ARG A CA 1
ATOM 1230 C C . ARG A 1 79 ? 11.683 -5.941 15.821 1.00 12.11 77 ARG A C 1
ATOM 1231 O O . ARG A 1 79 ? 12.913 -6.095 15.803 1.00 12.25 77 ARG A O 1
ATOM 1272 N N . LEU A 1 80 ? 10.992 -5.679 14.711 1.00 10.37 78 LEU A N 1
ATOM 1273 C CA . LEU A 1 80 ? 11.662 -5.604 13.421 1.00 10.30 78 LEU A CA 1
ATOM 1274 C C . LEU A 1 80 ? 12.491 -4.339 13.289 1.00 11.14 78 LEU A C 1
ATOM 1275 O O . LEU A 1 80 ? 13.593 -4.376 12.725 1.00 11.01 78 LEU A O 1
ATOM 1291 N N . ARG A 1 81 ? 12.010 -3.233 13.845 1.00 11.35 79 ARG A N 1
ATOM 1292 C CA . ARG A 1 81 ? 12.789 -2.005 13.833 1.00 12.32 79 ARG A CA 1
ATOM 1293 C C . ARG A 1 81 ? 14.074 -2.179 14.632 1.00 13.29 79 ARG A C 1
ATOM 1294 O O . ARG A 1 81 ? 15.150 -1.758 14.195 1.00 13.67 79 ARG A O 1
ATOM 1315 N N . GLU A 1 82 ? 13.989 -2.797 15.805 1.00 15.34 80 GLU A N 1
ATOM 1316 C CA A GLU A 1 82 ? 15.184 -3.030 16.614 0.81 19.85 80 GLU A CA 1
ATOM 1317 C CA B GLU A 1 82 ? 15.214 -2.961 16.580 0.19 19.40 80 GLU A CA 1
ATOM 1318 C C . GLU A 1 82 ? 16.195 -3.886 15.863 1.00 17.83 80 GLU A C 1
ATOM 1319 O O . GLU A 1 82 ? 17.411 -3.735 16.045 1.00 19.87 80 GLU A O 1
ATOM 1342 N N . ALA A 1 83 ? 15.708 -4.805 15.023 1.00 14.03 81 ALA A N 1
ATOM 1343 C CA . ALA A 1 83 ? 16.591 -5.651 14.230 1.00 13.69 81 ALA A CA 1
ATOM 1344 C C . ALA A 1 83 ? 17.199 -4.909 13.047 1.00 13.65 81 ALA A C 1
ATOM 1345 O O . ALA A 1 83 ? 18.025 -5.489 12.336 1.00 15.52 81 ALA A O 1
ATOM 1352 N N . GLY A 1 84 ? 16.784 -3.671 12.798 1.00 12.29 82 GLY A N 1
ATOM 1353 C CA . GLY A 1 84 ? 17.380 -2.842 11.771 1.00 12.41 82 GLY A CA 1
ATOM 1354 C C . GLY A 1 84 ? 16.561 -2.656 10.513 1.00 13.31 82 GLY A C 1
ATOM 1355 O O . GLY A 1 84 ? 17.055 -2.033 9.571 1.00 14.90 82 GLY A O 1
ATOM 1359 N N . LEU A 1 85 ? 15.332 -3.156 10.454 1.00 13.01 83 LEU A N 1
ATOM 1360 C CA . LEU A 1 85 ? 14.526 -2.967 9.256 1.00 14.08 83 LEU A CA 1
ATOM 1361 C C . LEU A 1 85 ? 14.053 -1.525 9.143 1.00 15.11 83 LEU A C 1
ATOM 1362 O O . LEU A 1 85 ? 13.669 -0.904 10.137 1.00 16.05 83 LEU A O 1
ATOM 1378 N N . GLY A 1 86 ? 14.064 -0.999 7.917 1.00 16.15 84 GLY A N 1
ATOM 1379 C CA . GLY A 1 86 ? 13.583 0.348 7.684 1.00 17.86 84 GLY A CA 1
ATOM 1380 C C . GLY A 1 86 ? 12.071 0.436 7.735 1.00 17.62 84 GLY A C 1
ATOM 1381 O O . GLY A 1 86 ? 11.356 -0.555 7.580 1.00 15.91 84 GLY A O 1
ATOM 1385 N N . GLU A 1 87 ? 11.574 1.664 7.933 1.00 18.91 85 GLU A N 1
ATOM 1386 C CA . GLU A 1 87 ? 10.151 1.854 8.199 1.00 21.83 85 GLU A CA 1
ATOM 1387 C C . GLU A 1 87 ? 9.284 1.321 7.059 1.00 20.62 85 GLU A C 1
ATOM 1388 O O . GLU A 1 87 ? 8.195 0.796 7.302 1.00 18.99 85 GLU A O 1
ATOM 1400 N N . ASP A 1 88 ? 9.737 1.443 5.807 1.00 21.57 86 ASP A N 1
ATOM 1401 C CA . ASP A 1 88 ? 8.904 1.025 4.677 1.00 22.80 86 ASP A CA 1
ATOM 1402 C C . ASP A 1 88 ? 8.808 -0.492 4.522 1.00 21.03 86 ASP A C 1
ATOM 1403 O O . ASP A 1 88 ? 7.950 -0.968 3.763 1.00 21.72 86 ASP A O 1
ATOM 1407 N N . ALA A 1 89 ? 9.643 -1.254 5.228 1.00 18.38 87 ALA A N 1
ATOM 1408 C CA . ALA A 1 89 ? 9.567 -2.707 5.243 1.00 17.15 87 ALA A CA 1
ATOM 1409 C C . ALA A 1 89 ? 8.827 -3.238 6.463 1.00 15.36 87 ALA A C 1
ATOM 1410 O O . ALA A 1 89 ? 8.597 -4.447 6.556 1.00 15.82 87 ALA A O 1
ATOM 1417 N N . LEU A 1 90 ? 8.434 -2.367 7.394 1.00 13.65 88 LEU A N 1
ATOM 1418 C CA . LEU A 1 90 ? 7.735 -2.844 8.576 1.00 12.49 88 LEU A CA 1
ATOM 1419 C C . LEU A 1 90 ? 6.281 -3.149 8.244 1.00 11.83 88 LEU A C 1
ATOM 1420 O O . LEU A 1 90 ? 5.700 -2.528 7.350 1.00 13.39 88 LEU A O 1
ATOM 1436 N N . PRO A 1 91 ? 5.676 -4.092 8.959 1.00 12.51 89 PRO A N 1
ATOM 1437 C CA . PRO A 1 91 ? 4.282 -4.447 8.677 1.00 12.89 89 PRO A CA 1
ATOM 1438 C C . PRO A 1 91 ? 3.345 -3.269 8.884 1.00 11.22 89 PRO A C 1
ATOM 1439 O O . PRO A 1 91 ? 3.502 -2.474 9.817 1.00 11.63 89 PRO A O 1
ATOM 1450 N N . VAL A 1 92 ? 2.364 -3.180 8.001 1.00 10.28 90 VAL A N 1
ATOM 1451 C CA . VAL A 1 92 ? 1.319 -2.163 8.082 1.00 10.18 90 VAL A CA 1
ATOM 1452 C C . VAL A 1 92 ? 0.163 -2.643 8.947 1.00 10.78 90 VAL A C 1
ATOM 1453 O O . VAL A 1 92 ? -0.345 -1.900 9.791 1.00 10.41 90 VAL A O 1
ATOM 1466 N N . LEU A 1 93 ? -0.265 -3.888 8.767 1.00 10.77 91 LEU A N 1
ATOM 1467 C CA . LEU A 1 93 ? -1.351 -4.453 9.563 1.00 11.85 91 LEU A CA 1
ATOM 1468 C C . LEU A 1 93 ? -1.204 -5.962 9.497 1.00 13.44 91 LEU A C 1
ATOM 1469 O O . LEU A 1 93 ? -1.264 -6.530 8.404 1.00 18.22 91 LEU A O 1
ATOM 1485 N N . LEU A 1 94 ? -0.998 -6.606 10.639 1.00 13.21 92 LEU A N 1
ATOM 1486 C CA . LEU A 1 94 ? -0.789 -8.047 10.645 1.00 15.97 92 LEU A CA 1
ATOM 1487 C C . LEU A 1 94 ? -1.978 -8.807 10.074 1.00 22.98 92 LEU A C 1
ATOM 1488 O O . LEU A 1 94 ? -3.119 -8.346 10.137 1.00 28.56 92 LEU A O 1
ATOM 1505 N N . GLY B 1 1 ? 11.881 20.272 39.123 1.00 23.59 -1 GLY B N 1
ATOM 1506 C CA . GLY B 1 1 ? 10.833 21.255 38.745 1.00 20.50 -1 GLY B CA 1
ATOM 1507 C C . GLY B 1 1 ? 9.452 20.649 38.834 1.00 17.51 -1 GLY B C 1
ATOM 1508 O O . GLY B 1 1 ? 9.285 19.427 38.935 1.00 17.97 -1 GLY B O 1
ATOM 1514 N N . HIS B 1 2 ? 8.443 21.516 38.77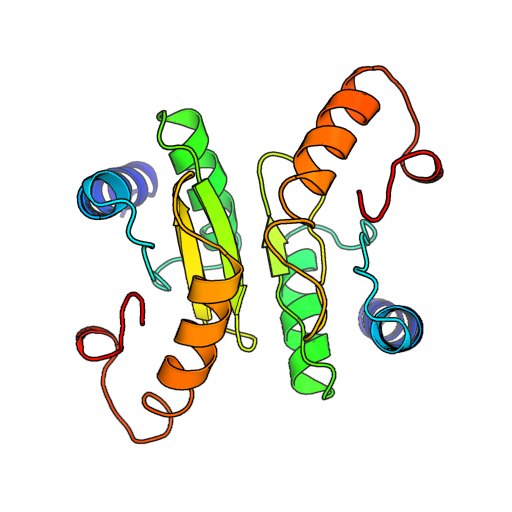4 1.00 15.46 0 HIS B N 1
ATOM 1515 C CA . HIS B 1 2 ? 7.076 21.054 38.959 1.00 15.61 0 HIS B CA 1
ATOM 1516 C C . HIS B 1 2 ? 6.682 20.004 37.925 1.00 15.09 0 HIS B C 1
ATOM 1517 O O . HIS B 1 2 ? 5.855 19.144 38.223 1.00 13.84 0 HIS B O 1
ATOM 1531 N N . MET B 1 3 ? 7.245 20.035 36.712 1.00 16.22 1 MET B N 1
ATOM 1532 C CA A MET B 1 3 ? 6.895 19.021 35.718 0.59 16.82 1 MET B CA 1
ATOM 1533 C CA B MET B 1 3 ? 6.845 19.013 35.754 0.41 16.86 1 MET B CA 1
ATOM 1534 C C . MET B 1 3 ? 7.385 17.643 36.141 1.00 15.54 1 MET B C 1
ATOM 1535 O O . MET B 1 3 ? 6.734 16.631 35.873 1.00 13.94 1 MET B O 1
ATOM 1562 N N . ASP B 1 4 ? 8.557 17.584 36.766 1.00 14.51 2 ASP B N 1
ATOM 1563 C CA . ASP B 1 4 ? 9.066 16.303 37.238 1.00 13.44 2 ASP B CA 1
ATOM 1564 C C . ASP B 1 4 ? 8.135 15.710 38.277 1.00 11.82 2 ASP B C 1
ATOM 1565 O O . ASP B 1 4 ? 7.826 14.510 38.239 1.00 11.87 2 ASP B O 1
ATOM 1574 N N . GLU B 1 5 ? 7.683 16.540 39.218 1.00 12.47 3 GLU B N 1
ATOM 1575 C CA . GLU B 1 5 ? 6.729 16.091 40.225 1.00 13.82 3 GLU B CA 1
ATOM 1576 C C . GLU B 1 5 ? 5.409 15.689 39.578 1.00 13.98 3 GLU B C 1
ATOM 1577 O O . GLU B 1 5 ? 4.811 14.674 39.947 1.00 14.45 3 GLU B O 1
ATOM 1589 N N . LEU B 1 6 ? 4.953 16.471 38.595 1.00 13.35 4 LEU B N 1
ATOM 1590 C CA . LEU B 1 6 ? 3.718 16.149 37.884 1.00 13.74 4 LEU B CA 1
ATOM 1591 C C . LEU B 1 6 ? 3.788 14.746 37.294 1.00 12.77 4 LEU B C 1
ATOM 1592 O O . LEU B 1 6 ? 2.879 13.928 37.487 1.00 12.41 4 LEU B O 1
ATOM 1608 N N . PHE B 1 7 ? 4.856 14.446 36.563 1.00 12.20 5 PHE B N 1
ATOM 1609 C CA . PHE B 1 7 ? 4.953 13.146 35.909 1.00 11.57 5 PHE B CA 1
ATOM 1610 C C . PHE B 1 7 ? 5.107 12.021 36.925 1.00 11.60 5 PHE B C 1
ATOM 1611 O O . PHE B 1 7 ? 4.501 10.950 36.770 1.00 11.63 5 PHE B O 1
ATOM 1628 N N . GLU B 1 8 ? 5.895 12.244 37.973 1.00 13.30 6 GLU B N 1
ATOM 1629 C CA . GLU B 1 8 ? 6.104 11.191 38.960 1.00 15.64 6 GLU B CA 1
ATOM 1630 C C . GLU B 1 8 ? 4.812 10.871 39.699 1.00 13.51 6 GLU B C 1
ATOM 1631 O O . GLU B 1 8 ? 4.473 9.697 39.887 1.00 14.67 6 GLU B O 1
ATOM 1643 N N . GLU B 1 9 ? 4.049 11.895 40.092 1.00 12.26 7 GLU B N 1
ATOM 1644 C CA . GLU B 1 9 ? 2.815 11.636 40.829 1.00 13.33 7 GLU B CA 1
ATOM 1645 C C . GLU B 1 9 ? 1.774 10.965 39.940 1.00 13.19 7 GLU B C 1
ATOM 1646 O O . GLU B 1 9 ? 1.063 10.056 40.377 1.00 14.33 7 GLU B O 1
ATOM 1658 N N . HIS B 1 10 ? 1.668 11.395 38.684 1.00 11.99 8 HIS B N 1
ATOM 1659 C CA . HIS B 1 10 ? 0.696 10.781 37.784 1.00 11.07 8 HIS B CA 1
ATOM 1660 C C . HIS 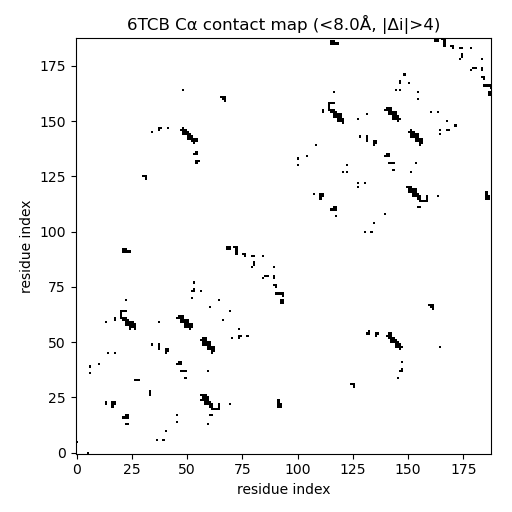B 1 10 ? 1.113 9.381 37.372 1.00 10.77 8 HIS B C 1
ATOM 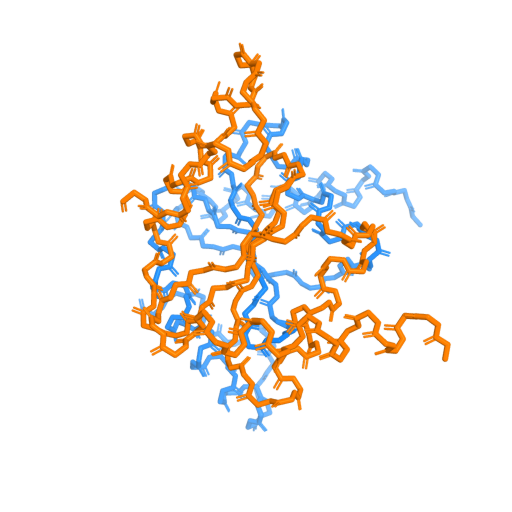1661 O O . HIS B 1 10 ? 0.248 8.541 37.129 1.00 10.49 8 HIS B O 1
ATOM 1675 N N . LEU B 1 11 ? 2.415 9.090 37.349 1.00 11.38 9 LEU B N 1
ATOM 1676 C CA . LEU B 1 11 ? 2.843 7.711 37.144 1.00 12.53 9 LEU B CA 1
ATOM 1677 C C . LEU B 1 11 ? 2.247 6.790 38.204 1.00 12.66 9 LEU B C 1
ATOM 1678 O O . LEU B 1 11 ? 1.805 5.678 37.891 1.00 13.47 9 LEU B O 1
ATOM 1694 N N . GLU B 1 12 ? 2.240 7.221 39.466 1.00 12.84 10 GLU B N 1
ATOM 1695 C CA A GLU B 1 12 ? 1.699 6.363 40.515 0.34 15.49 10 GLU B CA 1
ATOM 1696 C CA B GLU B 1 12 ? 1.695 6.374 40.522 0.66 15.88 10 GLU B CA 1
ATOM 1697 C C . GLU B 1 12 ? 0.230 6.047 40.266 1.00 13.89 10 GLU B C 1
ATOM 1698 O O . GLU B 1 12 ? -0.200 4.897 40.432 1.00 14.37 10 GLU B O 1
ATOM 1721 N N . ILE B 1 13 ? -0.552 7.050 39.865 1.00 12.29 11 ILE B N 1
A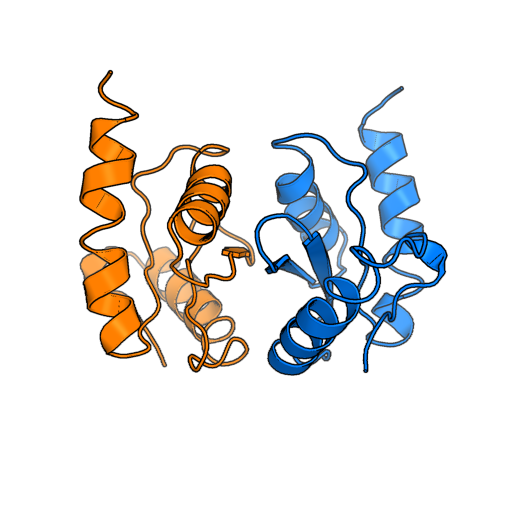TOM 1722 C CA . ILE B 1 13 ? -1.975 6.838 39.628 1.00 12.46 11 ILE B CA 1
ATOM 1723 C C . ILE B 1 13 ? -2.174 5.927 38.428 1.00 12.70 11 ILE B C 1
ATOM 1724 O O . ILE B 1 13 ? -3.014 5.022 38.445 1.00 12.84 11 ILE B O 1
ATOM 1740 N N . ALA B 1 14 ? -1.398 6.148 37.372 1.00 11.33 12 ALA B N 1
ATOM 1741 C CA . ALA B 1 14 ? -1.487 5.296 36.194 1.00 10.74 12 ALA B CA 1
ATOM 1742 C C . ALA B 1 14 ? -1.202 3.845 36.552 1.00 11.11 12 ALA B C 1
ATOM 1743 O O . ALA B 1 14 ? -1.921 2.938 36.122 1.00 11.65 12 ALA B O 1
ATOM 1750 N N . LYS B 1 15 ? -0.150 3.607 37.342 1.00 11.76 13 LYS B N 1
ATOM 1751 C CA . LYS B 1 15 ? 0.183 2.248 37.749 1.00 12.84 13 LYS B CA 1
ATOM 1752 C C . LYS B 1 15 ? -0.992 1.593 38.463 1.00 12.36 13 LYS B C 1
ATOM 1753 O O . LYS B 1 15 ? -1.300 0.420 38.214 1.00 13.56 13 LYS B O 1
ATOM 1772 N N . ALA B 1 16 ? -1.669 2.339 39.342 1.00 11.99 14 ALA B N 1
ATOM 1773 C CA . ALA B 1 16 ? -2.790 1.763 40.082 1.00 12.58 14 ALA B CA 1
ATOM 1774 C C . ALA B 1 16 ? -3.946 1.415 39.149 1.00 12.95 14 ALA B C 1
ATOM 1775 O O . ALA B 1 16 ? -4.552 0.343 39.274 1.00 13.63 14 ALA B O 1
ATOM 1782 N N . LEU B 1 17 ? -4.264 2.301 38.199 1.00 11.85 15 LEU B N 1
ATOM 1783 C CA . LEU B 1 17 ? -5.314 2.008 37.227 1.00 11.67 15 LEU B CA 1
ATOM 1784 C C . LEU B 1 17 ? -4.926 0.840 36.327 1.00 11.71 15 LEU B C 1
ATOM 1785 O O . LEU B 1 17 ? -5.754 -0.037 36.035 1.00 11.86 15 LEU B O 1
ATOM 1801 N N . PHE B 1 18 ? -3.681 0.831 35.847 1.00 12.01 16 PHE B N 1
ATOM 1802 C CA . PHE B 1 18 ? -3.246 -0.191 34.910 1.00 12.26 16 PHE B CA 1
ATOM 1803 C C . PHE B 1 18 ? -3.292 -1.575 35.546 1.00 14.27 16 PHE B C 1
ATOM 1804 O O . PHE B 1 18 ? -3.515 -2.572 34.847 1.00 16.42 16 PHE B O 1
ATOM 1821 N N . ALA B 1 19 ? -3.092 -1.653 36.867 1.00 14.82 17 ALA B N 1
ATOM 1822 C CA . ALA B 1 19 ? -3.155 -2.929 37.575 1.00 16.92 17 ALA B CA 1
ATOM 1823 C C . ALA B 1 19 ? -4.528 -3.565 37.466 1.00 17.93 17 ALA B C 1
ATOM 1824 O O . ALA B 1 19 ? -4.656 -4.783 37.619 1.00 21.87 17 ALA B O 1
ATOM 1831 N N . GLN B 1 20 ? -5.556 -2.766 37.207 1.00 15.08 18 GLN B N 1
ATOM 1832 C CA . GLN B 1 20 ? -6.904 -3.256 36.974 1.00 15.64 18 GLN B CA 1
ATOM 1833 C C . GLN B 1 20 ? -7.301 -3.173 35.506 1.00 16.50 18 GLN B C 1
ATOM 1834 O O . GLN B 1 20 ? -8.490 -3.278 35.193 1.00 16.61 18 GLN B O 1
ATOM 1848 N N . ARG B 1 21 ? -6.337 -2.973 34.601 1.00 15.50 19 ARG B N 1
ATOM 1849 C CA . ARG B 1 21 ? -6.586 -2.876 33.162 1.00 16.18 19 ARG B CA 1
ATOM 1850 C C . ARG B 1 21 ? -7.536 -1.731 32.821 1.00 14.35 19 ARG B C 1
ATOM 1851 O O . ARG B 1 21 ? -8.255 -1.783 31.821 1.00 16.06 19 ARG B O 1
ATOM 1872 N N . LEU B 1 22 ? -7.541 -0.684 33.646 1.00 12.32 20 LEU B N 1
ATOM 1873 C CA . LEU B 1 22 ? -8.358 0.495 33.377 1.00 11.35 20 LEU B CA 1
ATOM 1874 C C . LEU B 1 22 ? -7.546 1.564 32.664 1.00 9.90 20 LEU B C 1
ATOM 1875 O O . LEU B 1 22 ? -6.349 1.734 32.953 1.00 10.26 20 LEU B O 1
ATOM 1891 N N . PRO B 1 23 ? -8.180 2.290 31.748 1.00 10.21 21 PRO B N 1
ATOM 1892 C CA . PRO B 1 23 ? -7.503 3.419 31.113 1.00 10.77 21 PRO B CA 1
ATOM 1893 C C . PRO B 1 23 ? -7.469 4.622 32.044 1.00 10.65 21 PRO B C 1
ATOM 1894 O O . PRO B 1 23 ? -8.276 4.760 32.969 1.00 12.18 21 PRO B O 1
ATOM 1905 N N . TYR B 1 24 ? -6.515 5.497 31.779 1.00 9.45 22 TYR B N 1
ATOM 1906 C CA . TYR B 1 24 ? -6.305 6.716 32.561 1.00 9.91 22 TYR B CA 1
ATOM 1907 C C . TYR B 1 24 ? -6.616 7.906 31.662 1.00 11.25 22 TYR B C 1
ATOM 1908 O O . TYR B 1 24 ? -5.826 8.241 30.771 1.00 10.14 22 TYR B O 1
ATOM 1926 N N . TRP B 1 25 ? -7.785 8.521 31.885 1.00 12.28 23 TRP B N 1
ATOM 1927 C CA . TRP B 1 25 ? -8.164 9.768 31.243 1.00 15.81 23 TRP B CA 1
ATOM 1928 C C . TRP B 1 25 ? -7.644 10.848 32.173 1.00 20.75 23 TRP B C 1
ATOM 1929 O O . TRP B 1 25 ? -8.184 11.041 33.270 1.00 23.84 23 TRP B O 1
ATOM 1950 N N . CYS B 1 26 ? -6.559 11.484 31.779 1.00 20.87 24 CYS B N 1
ATOM 1951 C CA . CYS B 1 26 ? -5.881 12.463 32.610 1.00 23.42 24 CYS B CA 1
ATOM 1952 C C . CYS B 1 26 ? -5.731 13.722 31.780 1.00 24.89 24 CYS B C 1
ATOM 1953 O O . CYS B 1 26 ? -5.120 13.686 30.708 1.00 26.44 24 CYS B O 1
ATOM 1961 N N . ASP B 1 27 ? -6.284 14.828 32.275 1.00 26.81 25 ASP B N 1
ATOM 1962 C CA . ASP B 1 27 ? -6.332 16.077 31.529 1.00 31.25 25 ASP B CA 1
ATOM 1963 C C . ASP B 1 27 ? -5.459 17.159 32.151 1.00 29.72 25 ASP B C 1
ATOM 1964 O O . ASP B 1 27 ? -5.633 18.341 31.840 1.00 31.28 25 ASP B O 1
ATOM 1973 N N . VAL B 1 28 ? -4.522 16.780 33.024 1.00 30.24 26 VAL B N 1
ATOM 1974 C CA . VAL B 1 28 ? -3.696 17.782 33.692 1.00 34.06 26 VAL B CA 1
ATOM 1975 C C . VAL B 1 28 ? -2.507 18.230 32.856 1.00 34.60 26 VAL B C 1
ATOM 1976 O O . VAL B 1 28 ? -1.791 19.156 33.261 1.00 35.87 26 VAL B O 1
ATOM 1989 N N . PHE B 1 29 ? -2.261 17.596 31.714 1.00 34.16 27 PHE B N 1
ATOM 1990 C CA . PHE B 1 29 ? -1.128 17.937 30.865 1.00 32.81 27 PHE B CA 1
ATOM 1991 C C . PHE B 1 29 ? -1.584 18.878 29.760 1.00 36.77 27 PHE B C 1
ATOM 1992 O O . PHE B 1 29 ? -2.604 18.632 29.111 1.00 40.28 27 PHE B O 1
ATOM 2009 N N . LEU B 1 30 ? -0.830 19.949 29.551 1.00 37.52 28 LEU B N 1
ATOM 2010 C CA . LEU B 1 30 ? -1.058 20.852 28.432 1.00 40.75 28 LEU B CA 1
ATOM 2011 C C . LEU B 1 30 ? -0.346 20.295 27.206 1.00 41.13 28 LEU B C 1
ATOM 2012 O O . LEU B 1 30 ? 0.848 19.981 27.273 1.00 43.06 28 LEU B O 1
ATOM 2016 N N . ARG B 1 31 ? -1.078 20.161 26.098 1.00 37.48 29 ARG B N 1
ATOM 2017 C CA . ARG B 1 31 ? -0.472 19.661 24.874 1.00 33.37 29 ARG B CA 1
ATOM 2018 C C . ARG B 1 31 ? 0.773 20.491 24.559 1.00 31.14 29 ARG B C 1
ATOM 2019 O O . ARG B 1 31 ? 0.730 21.725 24.657 1.00 32.77 29 ARG B O 1
ATOM 2040 N N . PRO B 1 32 ? 1.906 19.863 24.185 1.00 29.42 30 PRO B N 1
ATOM 2041 C CA . PRO B 1 32 ? 2.189 18.441 23.912 1.00 25.92 30 PRO B CA 1
ATOM 2042 C C . PRO B 1 32 ? 2.813 17.605 25.053 1.00 22.38 30 PRO B C 1
ATOM 2043 O O . PRO B 1 32 ? 3.421 16.539 24.822 1.00 18.07 30 PRO B O 1
ATOM 2054 N N . ALA B 1 33 ? 2.649 18.084 26.289 1.00 21.51 31 ALA B N 1
ATOM 2055 C CA . ALA B 1 33 ? 3.013 17.278 27.450 1.00 19.89 31 ALA B CA 1
ATOM 2056 C C . ALA B 1 33 ? 2.086 16.082 27.625 1.00 14.64 31 ALA B C 1
ATOM 2057 O O . ALA B 1 33 ? 2.503 15.080 28.213 1.00 13.67 31 ALA B O 1
ATOM 2064 N N . ASP B 1 34 ? 0.850 16.167 27.110 1.00 12.76 32 ASP B N 1
ATOM 2065 C CA . ASP B 1 34 ? -0.055 15.020 27.093 1.00 12.20 32 ASP B CA 1
ATOM 2066 C C . ASP B 1 34 ? 0.593 13.805 26.434 1.00 11.31 32 ASP B C 1
ATOM 2067 O O . ASP B 1 34 ? 0.662 12.719 27.024 1.00 10.82 32 ASP B O 1
ATOM 2076 N N . GLN B 1 35 ? 1.133 13.981 25.235 1.00 11.39 33 GLN B N 1
ATOM 2077 C CA . GLN B 1 35 ? 1.771 12.860 24.559 1.00 10.64 33 GLN B CA 1
ATOM 2078 C C . GLN B 1 35 ? 3.060 12.457 25.259 1.00 10.67 33 GLN B C 1
ATOM 2079 O O . GLN B 1 35 ? 3.376 11.267 25.354 1.00 10.14 33 GLN B O 1
ATOM 2093 N N . ALA B 1 36 ? 3.816 13.430 25.769 1.00 11.05 34 ALA B N 1
ATOM 2094 C CA . ALA B 1 36 ? 5.070 13.106 26.436 1.00 11.23 34 ALA B CA 1
ATOM 2095 C C . ALA B 1 36 ? 4.842 12.255 27.684 1.00 10.44 34 ALA B C 1
ATOM 2096 O O . ALA B 1 36 ? 5.703 11.439 28.042 1.00 11.11 34 ALA B O 1
ATOM 2103 N N . PHE B 1 37 ? 3.707 12.426 28.373 1.00 9.36 35 PHE B N 1
ATOM 2104 C CA . PHE B 1 37 ? 3.442 11.578 29.533 1.00 9.52 35 PHE B CA 1
ATOM 2105 C C . PHE B 1 37 ? 3.354 10.109 29.120 1.00 9.27 35 PHE B C 1
ATOM 2106 O O . PHE B 1 37 ? 3.801 9.217 29.850 1.00 9.53 35 PHE B O 1
ATOM 2123 N N . ASN B 1 38 ? 2.797 9.828 27.940 1.00 9.39 36 ASN B N 1
ATOM 2124 C CA . ASN B 1 38 ? 2.767 8.446 27.476 1.00 9.38 36 ASN B CA 1
ATOM 2125 C C . ASN B 1 38 ? 4.177 7.918 27.232 1.00 9.80 36 ASN B C 1
ATOM 2126 O O . ASN B 1 38 ? 4.486 6.762 27.561 1.00 9.76 36 ASN B O 1
ATOM 2137 N N . ALA B 1 39 ? 5.050 8.751 26.655 1.00 9.70 37 ALA B N 1
ATOM 2138 C CA . ALA B 1 39 ? 6.441 8.349 26.476 1.00 11.93 37 ALA B CA 1
ATOM 2139 C C . ALA B 1 39 ? 7.093 8.057 27.820 1.00 11.83 37 ALA B C 1
ATOM 2140 O O . ALA B 1 39 ? 7.840 7.083 27.960 1.00 13.33 37 ALA B O 1
ATOM 2147 N N . TYR B 1 40 ? 6.779 8.865 28.836 1.00 10.76 38 TYR B N 1
ATOM 2148 C CA . TYR B 1 40 ? 7.318 8.663 30.178 1.00 11.23 38 TYR B CA 1
ATOM 2149 C C . TYR B 1 40 ? 6.827 7.357 30.795 1.00 11.53 38 TYR B C 1
ATOM 2150 O O . TYR B 1 40 ? 7.613 6.599 31.380 1.00 11.81 38 TYR B O 1
ATOM 2168 N N . LEU B 1 41 ? 5.527 7.076 30.693 1.00 10.60 39 LEU B N 1
ATOM 2169 C CA . LEU B 1 41 ? 5.014 5.810 31.202 1.00 10.69 39 LEU B CA 1
ATOM 2170 C C . LEU B 1 41 ? 5.786 4.635 30.614 1.00 11.78 39 LEU B C 1
ATOM 2171 O O . LEU B 1 41 ? 6.210 3.727 31.336 1.00 12.79 39 LEU B O 1
ATOM 2187 N N . ASN B 1 42 ? 5.941 4.618 29.284 1.00 11.39 40 ASN B N 1
ATOM 2188 C CA . ASN B 1 42 ? 6.650 3.521 28.629 1.00 13.03 40 ASN B CA 1
ATOM 2189 C C . ASN B 1 42 ? 8.110 3.461 29.063 1.00 15.58 40 ASN B C 1
ATOM 2190 O O . ASN B 1 42 ? 8.638 2.379 29.334 1.00 17.40 40 ASN B O 1
ATOM 2201 N N . ALA B 1 43 ? 8.762 4.613 29.182 1.00 14.29 41 ALA B N 1
ATOM 2202 C CA . ALA B 1 43 ? 10.149 4.642 29.634 1.00 16.94 41 ALA B CA 1
ATOM 2203 C C . ALA B 1 43 ? 10.291 4.143 31.065 1.00 19.49 41 ALA B C 1
ATOM 2204 O O . ALA B 1 43 ? 11.370 3.671 31.450 1.00 24.04 41 ALA B O 1
ATOM 2211 N N . ARG B 1 44 ? 9.237 4.259 31.873 1.00 17.95 42 ARG B N 1
ATOM 2212 C CA . ARG B 1 44 ? 9.246 3.805 33.257 1.00 19.42 42 ARG B CA 1
ATOM 2213 C C . ARG B 1 44 ? 8.677 2.395 33.423 1.00 22.14 42 ARG B C 1
ATOM 2214 O O . ARG B 1 44 ? 8.376 1.991 34.552 1.00 24.63 42 ARG B O 1
ATOM 2235 N N . GLY B 1 45 ? 8.496 1.654 32.333 1.00 22.11 43 GLY B N 1
ATOM 2236 C CA . GLY B 1 45 ? 8.089 0.268 32.410 1.00 22.82 43 GLY B CA 1
ATOM 2237 C C . GLY B 1 45 ? 6.600 0.006 32.463 1.00 22.90 43 GLY B C 1
ATOM 2238 O O . GLY B 1 45 ? 6.201 -1.146 32.687 1.00 24.51 43 GLY B O 1
ATOM 2242 N N . GLN B 1 46 ? 5.767 1.023 32.270 1.00 20.95 44 GLN B N 1
ATOM 2243 C CA . GLN B 1 46 ? 4.314 0.865 32.283 1.00 20.14 44 GLN B CA 1
ATOM 2244 C C . GLN B 1 46 ? 3.839 0.911 30.835 1.00 19.02 44 GLN B C 1
ATOM 2245 O O . GLN B 1 46 ? 3.682 1.995 30.262 1.00 19.81 44 GLN B O 1
ATOM 2259 N N . ALA B 1 47 ? 3.612 -0.265 30.248 1.00 16.47 45 ALA B N 1
ATOM 2260 C CA . ALA B 1 47 ? 3.238 -0.352 28.841 1.00 16.93 45 ALA B CA 1
ATOM 2261 C C . ALA B 1 47 ? 1.926 0.379 28.611 1.00 15.35 45 ALA B C 1
ATOM 2262 O O . ALA B 1 47 ? 0.894 0.019 29.181 1.00 16.77 45 ALA B O 1
ATOM 2269 N N . SER B 1 48 ? 1.969 1.416 27.787 1.00 11.68 46 SER B N 1
ATOM 2270 C CA . SER B 1 48 ? 0.827 2.292 27.604 1.00 10.67 46 SER B CA 1
ATOM 2271 C C . SER B 1 48 ? 0.725 2.662 26.137 1.00 9.25 46 SER B C 1
ATOM 2272 O O . SER B 1 48 ? 1.737 2.826 25.454 1.00 10.38 46 SER B O 1
ATOM 2280 N N . THR B 1 49 ? -0.504 2.817 25.671 1.00 8.36 47 THR B N 1
ATOM 2281 C CA . THR B 1 49 ? -0.812 3.358 24.355 1.00 8.79 47 THR B CA 1
ATOM 2282 C C . THR B 1 49 ? -1.534 4.681 24.547 1.00 8.82 47 THR B C 1
ATOM 2283 O O . THR B 1 49 ? -2.461 4.774 25.357 1.00 9.35 47 THR B O 1
ATOM 2294 N N . TYR B 1 50 ? -1.129 5.699 23.801 1.00 9.09 48 TYR B N 1
ATOM 2295 C CA . TYR B 1 50 ? -1.797 6.995 23.810 1.00 8.99 48 TYR B CA 1
ATOM 2296 C C . TYR B 1 50 ? -2.826 7.029 22.698 1.00 8.85 48 TYR B C 1
ATOM 2297 O O . TYR B 1 50 ? -2.536 6.644 21.570 1.00 9.01 48 TYR B O 1
ATOM 2315 N N . LEU B 1 51 ? -4.028 7.509 23.011 1.00 9.27 49 LEU B N 1
ATOM 2316 C CA . LEU B 1 51 ? -5.111 7.561 22.032 1.00 9.31 49 LEU B CA 1
ATOM 2317 C C . LEU B 1 51 ? -5.767 8.934 22.040 1.00 9.28 49 LEU B C 1
ATOM 2318 O O . LEU B 1 51 ? -6.039 9.493 23.111 1.00 10.98 49 LEU B O 1
ATOM 2334 N N . VAL B 1 52 ? -5.999 9.476 20.845 1.00 9.63 50 VAL B N 1
ATOM 2335 C CA . VAL B 1 52 ? -6.670 10.757 20.662 1.00 10.66 50 VAL B CA 1
ATOM 2336 C C . VAL B 1 52 ? -7.709 10.616 19.560 1.00 12.09 50 VAL B C 1
ATOM 2337 O O . VAL B 1 52 ? -7.389 10.178 18.449 1.00 11.22 50 VAL B O 1
ATOM 2350 N N . LEU B 1 53 ? -8.933 11.066 19.831 1.00 16.00 51 LEU B N 1
ATOM 2351 C CA . LEU B 1 53 ? -10.020 10.995 18.852 1.00 20.58 51 LEU B CA 1
ATOM 2352 C C . LEU B 1 53 ? -10.262 12.380 18.253 1.00 34.02 51 LEU B C 1
ATOM 2353 O O . LEU B 1 53 ? -9.568 12.756 17.304 1.00 36.93 51 LEU B O 1
ATOM 2369 N N . GLU B 1 54 ? -11.211 13.160 18.774 1.00 48.32 52 GLU B N 1
ATOM 2370 C CA . GLU B 1 54 ? -11.509 14.447 18.153 1.00 63.41 52 GLU B CA 1
ATOM 2371 C C . GLU B 1 54 ? -11.598 15.635 19.105 1.00 68.24 52 GLU B C 1
ATOM 2372 O O . GLU B 1 54 ? -11.898 16.744 18.648 1.00 71.95 52 GLU B O 1
ATOM 2384 N N . GLY B 1 55 ? -11.340 15.448 20.400 1.00 66.58 53 GLY B N 1
ATOM 2385 C CA . GLY B 1 55 ? -11.320 16.548 21.343 1.00 63.81 53 GLY B CA 1
ATOM 2386 C C . GLY B 1 55 ? -10.138 16.415 22.281 1.00 55.21 53 GLY B C 1
ATOM 2387 O O . GLY B 1 55 ? -9.367 15.457 22.193 1.00 58.22 53 GLY B O 1
ATOM 2391 N N . PHE B 1 56 ? -9.998 17.396 23.177 1.00 40.83 54 PHE B N 1
ATOM 2392 C CA . PHE B 1 56 ? -8.975 17.292 24.216 1.00 29.08 54 PHE B CA 1
ATOM 2393 C C . PHE B 1 56 ? -9.510 16.373 25.306 1.00 23.51 54 PHE B C 1
ATOM 2394 O O . PHE B 1 56 ? -10.331 16.772 26.141 1.00 25.63 54 PHE B O 1
ATOM 2411 N N A ASP B 1 57 ? -9.136 15.123 25.185 0.42 20.27 55 ASP B N 1
ATOM 2412 N N B ASP B 1 57 ? -8.973 15.159 25.382 0.58 20.10 55 ASP B N 1
ATOM 2413 C CA A ASP B 1 57 ? -9.501 14.026 26.049 0.42 16.93 55 ASP B CA 1
ATOM 2414 C CA B ASP B 1 57 ? -9.373 14.205 26.414 0.58 18.26 55 ASP B CA 1
ATOM 2415 C C A ASP B 1 57 ? -8.572 12.877 25.675 0.42 14.71 55 ASP B C 1
ATOM 2416 C C B ASP B 1 57 ? -8.293 13.139 26.548 0.58 15.80 55 ASP B C 1
ATOM 2417 O O A ASP B 1 57 ? -9.046 11.766 25.412 0.42 15.88 55 ASP B O 1
ATOM 2418 O O B ASP B 1 57 ? -8.541 11.955 26.281 0.58 14.05 55 ASP B O 1
ATOM 2435 N N A PRO B 1 58 ? -7.256 13.096 25.601 0.42 14.00 56 PRO B N 1
ATOM 2436 N N B PRO B 1 58 ? -7.089 13.513 26.972 0.58 15.28 56 PRO B N 1
ATOM 2437 C CA A PRO B 1 58 ? -6.346 11.964 25.390 0.42 15.55 56 PRO B CA 1
ATOM 2438 C CA B PRO B 1 58 ? -5.970 12.565 26.914 0.58 12.08 56 PRO B CA 1
ATOM 2439 C C A PRO B 1 58 ? -6.462 10.979 26.545 0.42 12.69 56 PRO B C 1
ATOM 2440 C C B PRO B 1 58 ? -6.263 11.267 27.643 0.58 13.01 56 PRO B C 1
ATOM 2441 O O A PRO B 1 58 ? -6.928 11.317 27.634 0.42 13.17 56 PRO B O 1
ATOM 2442 O O B PRO B 1 58 ? -6.816 11.257 28.745 0.58 12.78 56 PRO B O 1
ATOM 2463 N N A VAL B 1 59 ? -5.993 9.751 26.317 0.42 8.96 57 VAL B N 1
ATOM 2464 N N B VAL B 1 59 ? -5.843 10.168 27.025 0.58 7.94 57 VAL B N 1
ATOM 2465 C CA A VAL B 1 59 ? -6.097 8.696 27.325 0.42 8.65 57 VAL B CA 1
ATOM 2466 C CA B VAL B 1 59 ? -6.034 8.842 27.589 0.58 9.07 57 VAL B CA 1
ATOM 2467 C C A VAL B 1 59 ? -4.908 7.754 27.192 0.42 8.16 57 VAL B C 1
ATOM 2468 C C B VAL B 1 59 ? -4.809 7.978 27.326 0.58 8.06 57 VAL B C 1
ATOM 2469 O O A VAL B 1 59 ? -4.386 7.543 26.092 0.42 7.65 57 VAL B O 1
ATOM 2470 O O B VAL B 1 59 ? -4.181 8.037 26.264 0.58 8.32 57 VAL B O 1
ATOM 2495 N N . TYR B 1 60 ? -4.489 7.174 28.329 1.00 8.25 58 TYR B N 1
ATOM 2496 C CA . TYR B 1 60 ? -3.330 6.281 28.394 1.00 8.19 58 TYR B CA 1
ATOM 2497 C C . TYR B 1 60 ? -3.883 4.898 28.701 1.00 8.02 58 TYR B C 1
ATOM 2498 O O . TYR B 1 60 ? -4.541 4.709 29.728 1.00 8.91 58 TYR B O 1
ATOM 2517 N N . VAL B 1 61 ? -3.656 3.947 27.805 1.00 8.16 59 VAL B N 1
ATOM 2518 C CA . VAL B 1 61 ? -4.370 2.672 27.806 1.00 8.44 59 VAL B CA 1
ATOM 2519 C C . VAL B 1 61 ? -3.377 1.545 28.071 1.00 7.89 59 VAL B C 1
ATOM 2520 O O . VAL B 1 61 ? -2.419 1.388 27.305 1.00 9.06 59 VAL B O 1
ATOM 2533 N N . PRO B 1 62 ? -3.582 0.716 29.091 1.00 9.33 60 PRO B N 1
ATOM 2534 C CA . PRO B 1 62 ? -2.637 -0.375 29.349 1.00 9.78 60 PRO B CA 1
ATOM 2535 C C . PRO B 1 62 ? -2.856 -1.565 28.430 1.00 10.57 60 PRO B C 1
ATOM 2536 O O . PRO B 1 62 ? -3.900 -1.732 27.804 1.00 10.29 60 PRO B O 1
ATOM 2547 N N . ARG B 1 63 ? -1.837 -2.417 28.368 1.00 14.13 61 ARG B N 1
ATOM 2548 C CA A ARG B 1 63 ? -1.999 -3.717 27.738 0.68 18.23 61 ARG B CA 1
ATOM 2549 C CA B ARG B 1 63 ? -1.999 -3.717 27.737 0.32 17.85 61 ARG B CA 1
ATOM 2550 C C . ARG B 1 63 ? -3.136 -4.472 28.413 1.00 16.41 61 ARG B C 1
ATOM 2551 O O . ARG B 1 63 ? -3.327 -4.380 29.628 1.00 15.89 61 ARG B O 1
ATOM 2592 N N . GLY B 1 64 ? -3.908 -5.207 27.624 1.00 16.79 62 GLY B N 1
ATOM 2593 C CA . GLY B 1 64 ? -5.037 -5.936 28.158 1.00 17.89 62 GLY B CA 1
ATOM 2594 C C . GLY B 1 64 ? -6.308 -5.132 28.307 1.00 16.80 62 GLY B C 1
ATOM 2595 O O . GLY B 1 64 ? -7.345 -5.706 28.667 1.00 16.75 62 GLY B O 1
ATOM 2599 N N . CYS B 1 65 ? -6.260 -3.824 28.077 1.00 15.10 63 CYS B N 1
ATOM 2600 C CA . CYS B 1 65 ? -7.447 -2.989 27.967 1.00 13.26 63 CYS B CA 1
ATOM 2601 C C . CYS B 1 65 ? -7.755 -2.798 26.485 1.00 12.15 63 CYS B C 1
ATOM 2602 O O . CYS B 1 65 ? -6.861 -2.465 25.700 1.00 11.89 63 CYS B O 1
ATOM 2610 N N . ASP B 1 66 ? -9.017 -2.983 26.118 1.00 11.64 64 ASP B N 1
ATOM 2611 C CA . ASP B 1 66 ? -9.425 -3.028 24.717 1.00 12.85 64 ASP B CA 1
ATOM 2612 C C . ASP B 1 66 ? -9.451 -1.624 24.126 1.00 12.18 64 ASP B C 1
ATOM 2613 O O . ASP B 1 66 ? -10.206 -0.764 24.585 1.00 12.36 64 ASP B O 1
ATOM 2622 N N . LEU B 1 67 ? -8.648 -1.396 23.083 1.00 12.18 65 LEU B N 1
ATOM 2623 C CA . LEU B 1 67 ? -8.549 -0.043 22.536 1.00 11.73 65 LEU B CA 1
ATOM 2624 C C . LEU B 1 67 ? -9.811 0.355 21.785 1.00 11.37 65 LEU B C 1
ATOM 2625 O O . LEU B 1 67 ? -10.142 1.549 21.719 1.00 11.74 65 LEU B O 1
ATOM 2641 N N . ASP B 1 68 ? -10.498 -0.606 21.170 1.00 12.49 66 ASP B N 1
ATOM 2642 C CA . ASP B 1 68 ? -11.756 -0.298 20.508 1.00 13.08 66 ASP B CA 1
ATOM 26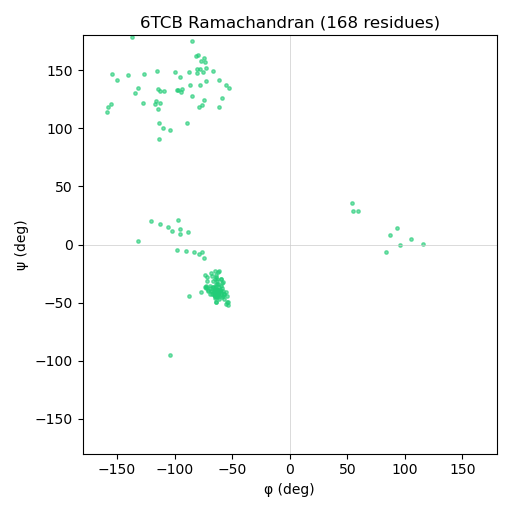43 C C . ASP B 1 68 ? -12.793 0.150 21.526 1.00 13.08 66 ASP B C 1
ATOM 2644 O O . ASP B 1 68 ? -13.559 1.089 21.273 1.00 13.85 66 ASP B O 1
ATOM 2653 N N . ALA B 1 69 ? -12.806 -0.486 22.697 1.00 12.43 67 ALA B N 1
ATOM 2654 C CA . ALA B 1 69 ? -13.705 -0.043 23.756 1.00 12.65 67 ALA B CA 1
ATOM 2655 C C . ALA B 1 69 ? -13.341 1.362 24.229 1.00 11.37 67 ALA B C 1
ATOM 2656 O O . ALA B 1 69 ? -14.225 2.170 24.545 1.00 11.91 67 ALA B O 1
ATOM 2663 N N . VAL B 1 70 ? -12.044 1.674 24.299 1.00 11.24 68 VAL B N 1
ATOM 2664 C CA . VAL B 1 70 ? -11.639 3.019 24.708 1.00 11.03 68 VAL B CA 1
ATOM 2665 C C . VAL B 1 70 ? -12.089 4.051 23.676 1.00 10.66 68 VAL B C 1
ATOM 2666 O O . VAL B 1 70 ? -12.557 5.142 24.031 1.00 11.49 68 VAL B O 1
ATOM 2679 N N . ARG B 1 71 ? -11.922 3.739 22.390 1.00 13.60 69 ARG B N 1
ATOM 2680 C CA A ARG B 1 71 ? -12.377 4.645 21.341 0.31 15.95 69 ARG B CA 1
ATOM 2681 C CA B ARG B 1 71 ? -12.383 4.629 21.328 0.20 15.70 69 ARG B CA 1
ATOM 2682 C CA C ARG B 1 71 ? -12.374 4.650 21.346 0.49 16.39 69 ARG B CA 1
ATOM 2683 C C . ARG B 1 71 ? -13.873 4.931 21.479 1.00 15.18 69 ARG B C 1
ATOM 2684 O O . ARG B 1 71 ? -14.299 6.087 21.409 1.00 14.81 69 ARG B O 1
ATOM 2745 N N . ALA B 1 72 ? -14.680 3.886 21.673 1.00 13.88 70 ALA B N 1
ATOM 2746 C CA . ALA B 1 72 ? -16.114 4.104 21.836 1.00 14.15 70 ALA B CA 1
ATOM 2747 C C . ALA B 1 72 ? -16.391 4.951 23.068 1.00 14.06 70 ALA B C 1
ATOM 2748 O O . ALA B 1 72 ? -17.271 5.825 23.054 1.00 14.18 70 ALA B O 1
ATOM 2755 N N . THR B 1 73 ? -15.634 4.712 24.141 1.00 13.63 71 THR B N 1
ATOM 2756 C CA . THR B 1 73 ? -15.788 5.497 25.353 1.00 13.51 71 THR B CA 1
ATOM 2757 C C . THR B 1 73 ? -15.477 6.964 25.094 1.00 13.48 71 THR B C 1
ATOM 2758 O O . THR B 1 73 ? -16.201 7.851 25.564 1.00 14.10 71 THR B O 1
ATOM 2769 N N . ALA B 1 74 ? -14.409 7.241 24.339 1.00 13.41 72 ALA B N 1
ATOM 2770 C CA . ALA B 1 74 ? -14.059 8.625 24.032 1.00 14.40 72 ALA B CA 1
ATOM 2771 C C . ALA B 1 74 ? -15.208 9.327 23.324 1.00 15.28 72 ALA B C 1
ATOM 2772 O O . ALA B 1 74 ? -15.492 10.499 23.595 1.00 14.59 72 ALA B O 1
ATOM 2779 N N . ARG B 1 75 ? -15.884 8.625 22.415 1.00 16.21 73 ARG B N 1
ATOM 2780 C CA . ARG B 1 75 ? -17.012 9.219 21.708 1.00 16.69 73 ARG B CA 1
ATOM 2781 C C . ARG B 1 75 ? -18.136 9.552 22.680 1.00 15.95 73 ARG B C 1
ATOM 2782 O O . ARG B 1 75 ? -18.728 10.635 22.622 1.00 16.39 73 ARG B O 1
ATOM 2786 N N . ALA B 1 76 ? -18.452 8.623 23.581 1.00 13.99 74 ALA B N 1
ATOM 2787 C CA . ALA B 1 76 ? -19.523 8.874 24.540 1.00 14.66 74 ALA B CA 1
ATOM 2788 C C . ALA B 1 76 ? -19.161 10.018 25.478 1.00 13.77 74 ALA B C 1
ATOM 2789 O O . ALA B 1 76 ? -20.009 10.861 25.800 1.00 13.47 74 ALA B O 1
ATOM 2796 N N . ARG B 1 77 ? -17.907 10.053 25.934 1.00 13.03 75 ARG B N 1
ATOM 2797 C CA . ARG B 1 77 ? -17.450 11.137 26.798 1.00 12.51 75 ARG B CA 1
ATOM 2798 C C . ARG B 1 77 ? -17.621 12.491 26.120 1.00 13.35 75 ARG B C 1
ATOM 2799 O O . ARG B 1 77 ? -18.092 13.451 26.743 1.00 13.48 75 ARG B O 1
ATOM 2820 N N . ALA B 1 78 ? -17.259 12.584 24.838 1.00 14.17 76 ALA B N 1
ATOM 2821 C CA . ALA B 1 78 ? -17.386 13.850 24.122 1.00 17.03 76 ALA B CA 1
ATOM 2822 C C . ALA B 1 78 ? -18.843 14.295 24.033 1.00 17.07 76 ALA B C 1
ATOM 2823 O O . ALA B 1 78 ? -19.149 15.476 24.233 1.00 18.37 76 ALA B O 1
ATOM 2830 N N . ARG B 1 79 ? -19.760 13.366 23.740 1.00 16.67 77 ARG B N 1
ATOM 2831 C CA . ARG B 1 79 ? -21.172 13.723 23.648 1.00 19.11 77 ARG B CA 1
ATOM 2832 C C . ARG B 1 79 ? -21.705 14.209 24.989 1.00 16.52 77 ARG B C 1
ATOM 2833 O O . ARG B 1 79 ? -22.494 15.160 25.045 1.00 17.22 77 ARG B O 1
ATOM 2854 N N . LEU B 1 80 ? -21.279 13.574 26.084 1.00 14.54 78 LEU B N 1
ATOM 2855 C CA . LEU B 1 80 ? -21.770 13.950 27.409 1.00 14.30 78 LEU B CA 1
ATOM 2856 C C . LEU B 1 80 ? -21.161 15.269 27.868 1.00 14.61 78 LEU B C 1
ATOM 2857 O O . LEU B 1 80 ? -21.843 16.088 28.499 1.00 14.52 78 LEU B O 1
ATOM 2873 N N . ARG B 1 81 ? -19.888 15.498 27.541 1.00 14.63 79 ARG B N 1
ATOM 2874 C CA . ARG B 1 81 ? -19.244 16.779 27.819 1.00 16.56 79 ARG B CA 1
ATOM 2875 C C . ARG B 1 81 ? -19.961 17.917 27.112 1.00 18.24 79 ARG B C 1
ATOM 2876 O O . ARG B 1 81 ? -20.206 18.972 27.705 1.00 18.89 79 ARG B O 1
ATOM 2897 N N . GLU B 1 82 ? -20.322 17.704 25.845 1.00 20.00 80 GLU B N 1
ATOM 2898 C CA . GLU B 1 82 ? -21.026 18.715 25.066 1.00 24.29 80 GLU B CA 1
ATOM 2899 C C . GLU B 1 82 ? -22.341 19.098 25.719 1.00 21.80 80 GLU B C 1
ATOM 2900 O O . GLU B 1 82 ? -22.768 20.255 25.627 1.00 23.89 80 GLU B O 1
ATOM 2912 N N . ALA B 1 83 ? -22.992 18.149 26.385 1.00 19.64 81 ALA B N 1
ATOM 2913 C CA . ALA B 1 83 ? -24.270 18.393 27.031 1.00 21.16 81 ALA B CA 1
ATOM 2914 C C . ALA B 1 83 ? -24.148 19.112 28.368 1.00 21.93 81 ALA B C 1
ATOM 2915 O O . ALA B 1 83 ? -25.182 19.481 28.935 1.00 25.79 81 ALA B O 1
ATOM 2922 N N . GLY B 1 84 ? -22.937 19.294 28.893 1.00 18.81 82 GLY B N 1
ATOM 2923 C CA . GLY B 1 84 ? -22.727 20.053 30.116 1.00 18.56 82 GLY B CA 1
ATOM 2924 C C . GLY B 1 84 ? -22.189 19.268 31.296 1.00 18.73 82 GLY B C 1
ATOM 2925 O O . GLY B 1 84 ? -21.989 19.863 32.366 1.00 20.66 82 GLY B O 1
ATOM 2929 N N . LEU B 1 85 ? -21.936 17.968 31.180 1.00 18.25 83 LEU B N 1
ATOM 2930 C CA . LEU B 1 85 ? -21.466 17.194 32.316 1.00 19.46 83 LEU B CA 1
ATOM 2931 C C . LEU B 1 85 ? -19.995 17.488 32.591 1.00 18.73 83 LEU B C 1
ATOM 2932 O O . LEU B 1 85 ? -19.215 17.751 31.672 1.00 19.09 83 LEU B O 1
ATOM 2948 N N . GLY B 1 86 ? -19.614 17.418 33.870 1.00 18.61 84 GLY B N 1
ATOM 2949 C CA . GLY B 1 86 ? -18.223 17.591 34.229 1.00 19.23 84 GLY B CA 1
ATOM 2950 C C . GLY B 1 86 ? -17.416 16.321 34.032 1.00 18.60 84 GLY B C 1
ATOM 2951 O O . GLY B 1 86 ? -17.959 15.222 33.951 1.00 17.71 84 GLY B O 1
ATOM 2955 N N . GLU B 1 87 ? -16.091 16.485 33.974 1.00 18.94 85 GLU B N 1
ATOM 2956 C CA . GLU B 1 87 ? -15.220 15.370 33.613 1.00 21.45 85 GLU B CA 1
ATOM 2957 C C . GLU B 1 87 ? -15.378 14.204 34.579 1.00 21.60 85 GLU B C 1
ATOM 2958 O O . GLU B 1 87 ? -15.357 13.039 34.163 1.00 20.83 85 GLU B O 1
ATOM 2970 N N . ASP B 1 88 ? -15.557 14.499 35.869 1.00 24.01 86 ASP B N 1
ATOM 2971 C CA . ASP B 1 88 ? -15.660 13.452 36.879 1.00 28.65 86 ASP B CA 1
ATOM 2972 C C . ASP B 1 88 ? -16.896 12.581 36.692 1.00 28.03 86 ASP B C 1
ATOM 2973 O O . ASP B 1 88 ? -16.904 11.435 37.158 1.00 31.16 86 ASP B O 1
ATOM 2977 N N . ALA B 1 89 ? -17.924 13.085 36.009 1.00 22.53 87 ALA B N 1
ATOM 2978 C CA . ALA B 1 89 ? -19.157 12.342 35.798 1.00 19.94 87 ALA B CA 1
ATOM 2979 C C . ALA B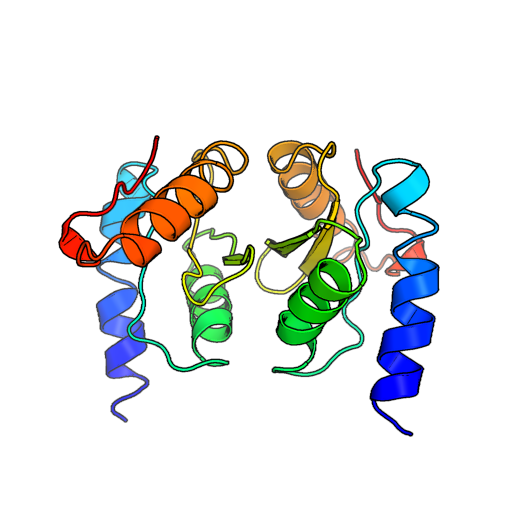 1 89 ? -19.141 11.506 34.527 1.00 18.14 87 ALA B C 1
ATOM 2980 O O . ALA B 1 89 ? -20.086 10.741 34.295 1.00 20.46 87 ALA B O 1
ATOM 2987 N N . LEU B 1 90 ? -18.105 11.619 33.720 1.00 16.82 88 LEU B N 1
ATOM 2988 C CA . LEU B 1 90 ? -18.031 10.915 32.451 1.00 16.55 88 LEU B CA 1
ATOM 2989 C C . LEU B 1 90 ? -17.589 9.467 32.647 1.00 16.50 88 LEU B C 1
ATOM 2990 O O . LEU B 1 90 ? -16.831 9.158 33.570 1.00 17.39 88 LEU B O 1
ATOM 3006 N N . PRO B 1 91 ? -18.024 8.568 31.765 1.00 15.79 89 PRO B N 1
ATOM 3007 C CA . PRO B 1 91 ? -17.590 7.172 31.864 1.00 16.25 89 PRO B CA 1
ATOM 3008 C C . PRO B 1 91 ? -16.106 7.026 31.579 1.00 15.99 89 PRO B C 1
ATOM 3009 O O . PRO B 1 91 ? -15.522 7.771 30.792 1.00 15.35 89 PRO B O 1
ATOM 3020 N N . VAL B 1 92 ? -15.498 6.037 32.227 1.00 15.30 90 VAL B N 1
ATOM 3021 C CA A VAL B 1 92 ? -14.081 5.739 32.033 0.56 16.03 90 VAL B CA 1
ATOM 3022 C CA B VAL B 1 92 ? -14.083 5.765 32.003 0.44 15.98 90 VAL B CA 1
ATOM 3023 C C . VAL B 1 92 ? -13.927 4.593 31.043 1.00 14.89 90 VAL B C 1
ATOM 3024 O O . VAL B 1 92 ? -12.943 4.523 30.302 1.00 14.91 90 VAL B O 1
ATOM 3049 N N . LEU B 1 93 ? -14.897 3.687 31.017 1.00 15.79 91 LEU B N 1
ATOM 3050 C CA . LEU B 1 93 ? -14.815 2.540 30.118 1.00 19.67 91 LEU B CA 1
ATOM 3051 C C . LEU B 1 93 ? -16.231 2.021 29.920 1.00 23.60 91 LEU B C 1
ATOM 3052 O O . LEU B 1 93 ? -16.861 1.561 30.877 1.00 30.30 91 LEU B O 1
ATOM 3068 N N . LEU B 1 94 ? -16.738 2.125 28.696 1.00 22.84 92 LEU B N 1
ATOM 3069 C CA . LEU B 1 94 ? -18.024 1.523 28.367 1.00 28.82 92 LEU B CA 1
ATOM 3070 C C . LEU B 1 94 ? -17.860 0.006 28.422 1.00 41.51 92 LEU B C 1
ATOM 3071 O O . LEU B 1 94 ? -16.837 -0.535 27.986 1.00 46.00 92 LEU B O 1
#

B-factor: mean 20.43, std 12.29, range [6.25, 92.99]